Protein AF-A0A953ZHR5-F1 (afdb_monomer)

Sequence (344 aa):
ALAIYDPAEPSADKWKPLGTFFYNGTVSDGGSIYCIAYDPQGNDLYIGGTFGGIRGGDSPFIHYYDFDTESFVPMTPAVGGQKPAIRVIQVDTRTNPSTIWLGGKFHWGGGGDRNGPMISTSTNRWTTGLIKYQAESGWTTFPEKTTEERFKHLQNGPLQRAADFMFFDSVNVHDLLLDGDDIWIVGSFSEGEETGQTLRGIAKWDAKQQMWIDPTGKGGVGREIWDIEKADNGKIYFAGAFGGRNGVDTTFDGFKDGTEAHCAISYDPATNTWAQLGSGLSSHVFPEIRMCVNGNDVYYVGDFHYIGHANFGPKADKSMESWFIARWNETRDFVANPVKAPDT

Solvent-accessible surface area (backbone atoms only — not comparable to full-atom values): 18087 Å² total; per-residue (Å²): 105,47,65,47,76,42,89,79,49,88,61,91,71,23,66,41,62,47,58,93,52,74,49,24,52,46,37,45,93,92,38,47,77,59,29,63,34,72,34,84,86,79,44,28,41,36,39,25,7,47,23,58,14,37,88,96,42,72,10,45,28,30,35,31,37,33,64,88,76,73,39,80,45,63,39,72,49,47,65,36,61,88,81,41,31,32,37,27,50,48,69,39,75,89,43,86,70,50,33,41,34,41,24,8,28,31,43,28,33,46,21,60,61,100,84,56,80,80,53,96,83,51,64,59,38,67,19,55,20,41,38,36,37,27,90,93,74,43,58,45,42,57,40,77,75,70,56,59,82,83,44,73,81,45,92,51,52,80,43,16,51,28,81,78,31,95,54,63,87,40,36,30,24,39,25,60,40,79,58,86,94,40,41,37,42,23,8,35,30,21,45,21,95,84,68,87,57,61,24,14,19,42,34,30,58,36,80,89,78,53,42,77,41,43,79,68,83,32,39,20,35,42,25,32,23,46,28,53,51,72,32,74,82,63,32,37,39,40,22,18,28,15,26,16,30,68,56,96,89,41,57,41,41,18,23,59,71,68,48,80,27,18,28,30,36,37,37,34,74,92,76,72,44,76,43,50,49,76,64,22,39,12,39,45,72,77,28,59,24,39,65,53,68,58,55,61,38,38,36,39,38,39,46,33,46,19,49,23,54,83,30,54,74,99,76,33,59,72,80,37,44,34,76,32,46,49,62,40,33,100,92,38,47,53,86,84,57,53,67,75,73,77,90,126

Mean predicted aligned error: 7.68 Å

Nearest PDB structures (foldseek):
  7qun-assembly1_A  TM=4.641E-01  e=1.786E-02  Sus scrofa domesticus
  6rxu-assembly1_CW  TM=3.890E-01  e=3.762E-02  Thermochaetoides thermophila
  3c5m-assembly2_B  TM=3.176E-01  e=5.759E-02  Vibrio parahaemolyticus RIMD 2210633
  2b5m-assembly1_A  TM=2.068E-01  e=6.660E-01  Homo sapiens
  7nvg-assembly1_W3  TM=2.576E-01  e=5.306E+00  Salmonella enterica subsp. enterica serovar Typhimurium

Secondary structure (DSSP, 8-state):
--EEE-TT--SS--EEESSSSTTTT---TT--EEEEEEETTTTEEEEEES--EETTEE-TTEEEEETTTTEEEE-TT-EESSS-EEEEEEEETTSSSPEEEEEEE-SEES---TTS---TT---EE-SSEEEEETTTEEEESSS---HHHHSS-TT-SEE--TTSS-TTS-EEEEEEEETTEEEEEEEEEE-TTS-S--EEEEEEETTTTEEE-SSSS--BSS-EEEEEE-TTS-EEEEESTT-BSSSS-B--SBTTS---BSEEEEETTTTEEEE-TT-EEE-BS--EEEEEETTEEEEEESEEEESTT--GGGS-GGGB-TTEEEEBTTB-TTTS--PPP--

Structure (mmCIF, N/CA/C/O backbone):
data_AF-A0A953ZHR5-F1
#
_entry.id   AF-A0A953ZHR5-F1
#
loop_
_atom_site.group_PDB
_atom_site.id
_atom_site.type_symbol
_atom_site.label_atom_id
_atom_site.label_alt_id
_atom_site.label_comp_id
_atom_site.label_asym_id
_atom_site.label_entity_id
_atom_site.label_seq_id
_atom_site.pdbx_PDB_ins_code
_atom_site.Cartn_x
_atom_site.Cartn_y
_atom_site.Cartn_z
_atom_site.occupancy
_atom_site.B_iso_or_equiv
_atom_site.auth_seq_id
_atom_site.auth_comp_id
_atom_site.auth_asym_id
_atom_site.auth_atom_id
_atom_site.pdbx_PDB_model_num
ATOM 1 N N . ALA A 1 1 ? 20.463 -2.662 -1.636 1.00 78.81 1 ALA A N 1
ATOM 2 C CA . ALA A 1 1 ? 21.098 -3.921 -2.065 1.00 78.81 1 ALA A CA 1
ATOM 3 C C . ALA A 1 1 ? 20.137 -5.075 -1.845 1.00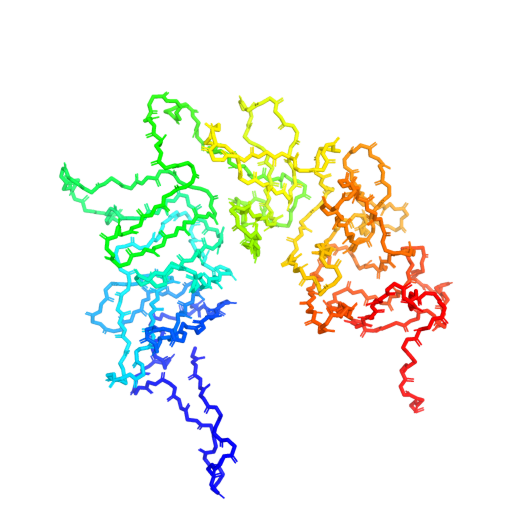 78.81 1 ALA A C 1
ATOM 5 O O . ALA A 1 1 ? 19.474 -5.100 -0.814 1.00 78.81 1 ALA A O 1
ATOM 6 N N . LEU A 1 2 ? 20.067 -5.995 -2.806 1.00 87.12 2 LEU A N 1
ATOM 7 C CA . LEU A 1 2 ? 19.258 -7.211 -2.736 1.00 87.12 2 LEU A CA 1
ATOM 8 C C . LEU A 1 2 ? 20.152 -8.448 -2.725 1.00 87.12 2 LEU A C 1
ATOM 10 O O . LEU A 1 2 ? 21.267 -8.433 -3.257 1.00 87.12 2 LEU A O 1
ATOM 14 N N . ALA A 1 3 ? 19.650 -9.510 -2.112 1.00 88.81 3 ALA A N 1
ATOM 15 C CA . ALA A 1 3 ? 20.245 -10.833 -2.138 1.00 88.81 3 ALA A CA 1
ATOM 16 C C . ALA A 1 3 ? 19.128 -11.878 -2.157 1.00 88.81 3 ALA A C 1
ATOM 18 O O . ALA A 1 3 ? 18.055 -11.653 -1.597 1.00 88.81 3 ALA A O 1
ATOM 19 N N . ILE A 1 4 ? 19.399 -13.012 -2.791 1.00 89.69 4 ILE A N 1
ATOM 20 C CA . ILE A 1 4 ? 18.521 -14.177 -2.827 1.00 89.69 4 ILE A CA 1
ATOM 21 C C . ILE A 1 4 ? 19.085 -15.223 -1.875 1.00 89.69 4 ILE A C 1
ATOM 23 O O . ILE A 1 4 ? 20.290 -15.480 -1.873 1.00 89.69 4 ILE A O 1
ATOM 27 N N . TYR A 1 5 ? 18.204 -15.814 -1.073 1.00 92.19 5 TYR A N 1
ATOM 28 C CA . TYR A 1 5 ? 18.513 -16.985 -0.267 1.00 92.19 5 TYR A CA 1
ATOM 29 C C . TYR A 1 5 ? 18.089 -18.249 -1.012 1.00 92.19 5 TYR A C 1
ATOM 31 O O . TYR A 1 5 ? 16.900 -18.453 -1.254 1.00 92.19 5 TYR A O 1
ATOM 39 N N . ASP A 1 6 ? 19.051 -19.102 -1.345 1.00 92.25 6 ASP A N 1
ATOM 40 C CA . ASP A 1 6 ? 18.813 -20.426 -1.907 1.00 92.25 6 ASP A CA 1
ATOM 41 C C . ASP A 1 6 ? 18.885 -21.481 -0.784 1.00 92.25 6 ASP A C 1
ATOM 43 O O . ASP A 1 6 ? 19.974 -21.801 -0.296 1.00 92.25 6 ASP A O 1
ATOM 47 N N . PRO A 1 7 ? 17.747 -22.044 -0.331 1.00 94.19 7 PRO A N 1
ATOM 48 C CA . PRO A 1 7 ? 17.755 -23.067 0.710 1.00 94.19 7 PRO A CA 1
ATOM 49 C C . PRO A 1 7 ? 18.427 -24.373 0.263 1.00 94.19 7 PRO A C 1
ATOM 51 O O . PRO A 1 7 ? 18.894 -25.117 1.135 1.00 94.19 7 PRO A O 1
ATOM 54 N N . ALA A 1 8 ? 18.467 -24.643 -1.048 1.00 95.00 8 ALA A N 1
ATOM 55 C CA . ALA A 1 8 ? 19.018 -25.856 -1.642 1.00 95.00 8 ALA A CA 1
ATOM 56 C C . ALA A 1 8 ? 20.538 -25.790 -1.848 1.00 95.00 8 ALA A C 1
ATOM 58 O O . ALA A 1 8 ? 21.165 -26.838 -2.000 1.00 95.00 8 ALA A O 1
ATOM 59 N N . GLU A 1 9 ? 21.137 -24.596 -1.799 1.00 94.94 9 GLU A N 1
ATOM 60 C CA . GLU A 1 9 ? 22.588 -24.411 -1.807 1.00 94.94 9 GLU A CA 1
ATOM 61 C C . GLU A 1 9 ? 23.218 -25.178 -0.621 1.00 94.94 9 GLU A C 1
ATOM 63 O O . GLU A 1 9 ? 22.924 -24.873 0.544 1.00 94.94 9 GLU A O 1
ATOM 68 N N . PRO A 1 10 ? 24.047 -26.211 -0.878 1.00 93.06 10 PRO A N 1
ATOM 69 C CA . PRO A 1 10 ? 24.564 -27.087 0.174 1.00 93.06 10 PRO A CA 1
ATOM 70 C C . PRO A 1 10 ? 25.689 -26.448 0.996 1.00 93.06 10 PRO A C 1
ATOM 72 O O . PRO A 1 10 ? 26.032 -26.963 2.063 1.00 93.06 10 PRO A O 1
ATOM 75 N N . SER A 1 11 ? 26.289 -25.364 0.502 1.00 94.38 11 SER A N 1
ATOM 76 C CA . SER A 1 11 ? 27.368 -24.651 1.182 1.00 94.38 11 SER A CA 1
ATOM 77 C C . SER A 1 11 ? 26.851 -23.576 2.151 1.00 94.38 11 SER A C 1
ATOM 79 O O . SER A 1 11 ? 25.650 -23.410 2.376 1.00 94.38 11 SER A O 1
ATOM 81 N N . ALA A 1 12 ? 27.783 -22.837 2.758 1.00 90.56 12 ALA A N 1
ATOM 82 C CA . ALA A 1 12 ? 27.461 -21.653 3.551 1.00 90.56 12 ALA A CA 1
ATOM 83 C C . ALA A 1 12 ? 27.012 -20.458 2.680 1.00 90.56 12 ALA A C 1
ATOM 85 O O . ALA A 1 12 ? 26.428 -19.514 3.212 1.00 90.56 12 ALA A O 1
ATOM 86 N N . ASP A 1 13 ? 27.213 -20.516 1.357 1.00 91.12 13 ASP A N 1
ATOM 87 C CA . ASP A 1 13 ? 26.960 -19.421 0.409 1.00 91.12 13 ASP A CA 1
ATOM 88 C C . ASP A 1 13 ? 25.495 -19.367 -0.054 1.00 91.12 13 ASP A C 1
ATOM 90 O O . ASP A 1 13 ? 25.182 -19.081 -1.211 1.00 91.12 13 ASP A O 1
ATOM 94 N N . LYS A 1 14 ? 24.566 -19.636 0.873 1.00 93.88 14 LYS A N 1
ATOM 95 C CA . LYS A 1 14 ? 23.122 -19.638 0.596 1.00 93.88 14 LYS A CA 1
ATOM 96 C C . LYS A 1 14 ? 22.593 -18.268 0.193 1.00 93.88 14 LYS A C 1
ATOM 98 O O . LYS A 1 14 ? 21.581 -18.189 -0.489 1.00 93.88 14 LYS A O 1
ATOM 103 N N . TRP A 1 15 ? 23.256 -17.198 0.622 1.00 92.81 15 TRP A N 1
ATOM 104 C CA . TRP A 1 15 ? 22.926 -15.832 0.233 1.00 92.81 15 TRP A CA 1
ATOM 105 C C . TRP A 1 15 ? 23.774 -15.406 -0.958 1.00 92.81 15 TRP A C 1
ATOM 107 O O . TRP A 1 15 ? 24.991 -15.269 -0.841 1.00 92.81 15 TRP A O 1
ATOM 117 N N . LYS A 1 16 ? 23.123 -15.141 -2.088 1.00 88.62 16 LYS A N 1
ATOM 118 C CA . LYS A 1 16 ? 23.767 -14.670 -3.317 1.00 88.62 16 LYS A CA 1
ATOM 119 C C . LYS A 1 16 ? 23.299 -13.245 -3.616 1.00 88.62 16 LYS A C 1
ATOM 121 O O . LYS A 1 16 ? 22.095 -12.993 -3.569 1.00 88.62 16 LYS A O 1
ATOM 126 N N . PRO A 1 17 ? 24.203 -12.284 -3.879 1.00 88.00 17 PRO A N 1
ATOM 127 C CA . PRO A 1 17 ? 23.790 -10.938 -4.253 1.00 88.00 17 PRO A CA 1
ATOM 128 C C . PRO A 1 17 ? 23.005 -10.981 -5.565 1.00 88.00 17 PRO A C 1
ATOM 130 O O . PRO A 1 17 ? 23.380 -11.694 -6.495 1.00 88.00 17 PRO A O 1
ATOM 133 N N . LEU A 1 18 ? 21.933 -10.196 -5.649 1.00 86.12 18 LEU A N 1
ATOM 134 C CA . LEU A 1 18 ? 21.200 -10.024 -6.898 1.00 86.12 18 LEU A CA 1
ATOM 135 C C . LEU A 1 18 ? 21.898 -8.918 -7.699 1.00 86.12 18 LEU A C 1
ATOM 137 O O . LEU A 1 18 ? 21.649 -7.734 -7.483 1.00 86.12 18 LEU A O 1
ATOM 141 N N . GLY A 1 19 ? 22.874 -9.302 -8.526 1.00 78.19 19 GLY A N 1
ATOM 142 C CA . GLY A 1 19 ? 23.722 -8.394 -9.307 1.00 78.19 19 GLY A CA 1
ATOM 143 C C . GLY A 1 19 ? 25.213 -8.458 -8.972 1.00 78.19 19 GLY A C 1
ATOM 144 O O . GLY A 1 19 ? 25.628 -8.953 -7.928 1.00 78.19 19 GLY A O 1
ATOM 145 N N . THR A 1 20 ? 26.034 -7.920 -9.876 1.00 71.56 20 THR A N 1
ATOM 146 C CA . THR A 1 20 ? 27.507 -8.047 -9.841 1.00 71.56 20 THR A CA 1
ATOM 147 C C . THR A 1 20 ? 28.250 -6.722 -9.637 1.00 71.56 20 THR A C 1
ATOM 149 O O . THR A 1 20 ? 29.480 -6.684 -9.666 1.00 71.56 20 THR A O 1
ATOM 152 N N . PHE A 1 21 ? 27.533 -5.615 -9.434 1.00 74.06 21 PHE A N 1
ATOM 153 C CA . PHE A 1 21 ? 28.100 -4.269 -9.292 1.00 74.06 21 PHE A CA 1
ATOM 154 C C . PHE A 1 21 ? 27.688 -3.594 -7.975 1.00 74.06 21 PHE A C 1
ATOM 156 O O . PHE A 1 21 ? 26.894 -4.139 -7.209 1.00 74.06 21 PHE A O 1
ATOM 163 N N . PHE A 1 22 ? 28.258 -2.409 -7.702 1.00 70.62 22 PHE A N 1
ATOM 164 C CA . PHE A 1 22 ? 28.048 -1.650 -6.462 1.00 70.62 22 PHE A CA 1
ATOM 165 C C . PHE A 1 22 ? 26.575 -1.612 -6.039 1.00 70.62 22 PHE A C 1
ATOM 167 O O . PHE A 1 22 ? 25.694 -1.329 -6.852 1.00 70.62 22 PHE A O 1
ATOM 174 N N . TYR A 1 23 ? 26.345 -1.886 -4.751 1.00 73.56 23 TYR A N 1
ATOM 175 C CA . TYR A 1 23 ? 25.030 -1.892 -4.105 1.00 73.56 23 TYR A CA 1
ATOM 176 C C . TYR A 1 23 ? 24.016 -2.907 -4.674 1.00 73.56 23 TYR A C 1
ATOM 178 O O . TYR A 1 23 ? 22.822 -2.768 -4.403 1.00 73.56 23 TYR A O 1
ATOM 186 N N . ASN A 1 24 ? 24.476 -3.948 -5.386 1.00 75.94 24 ASN A N 1
ATOM 187 C CA . ASN A 1 24 ? 23.668 -5.050 -5.933 1.00 75.94 24 ASN A CA 1
ATOM 188 C C . ASN A 1 24 ? 22.483 -4.537 -6.765 1.00 75.94 24 ASN A C 1
ATOM 190 O O . ASN A 1 24 ? 21.328 -4.737 -6.393 1.00 75.94 24 ASN A O 1
ATOM 194 N N . GLY A 1 25 ? 22.768 -3.780 -7.826 1.00 69.69 25 GLY A N 1
ATOM 195 C CA . GLY A 1 25 ? 21.727 -3.248 -8.711 1.00 69.69 25 GLY A CA 1
ATOM 196 C C . GLY A 1 25 ? 21.366 -1.790 -8.474 1.00 69.69 25 GLY A C 1
ATOM 197 O O . GLY A 1 25 ? 21.174 -1.052 -9.432 1.00 69.69 25 GLY A O 1
ATOM 198 N N . THR A 1 26 ? 21.336 -1.331 -7.220 1.00 73.81 26 THR A N 1
ATOM 199 C CA . THR A 1 26 ? 20.770 -0.017 -6.870 1.00 73.81 26 THR A CA 1
ATOM 200 C C . THR A 1 26 ? 21.844 1.064 -6.715 1.00 73.81 26 THR A C 1
ATOM 202 O O . THR A 1 26 ? 22.465 1.191 -5.664 1.00 73.81 26 THR A O 1
ATOM 205 N N . VAL A 1 27 ? 22.067 1.884 -7.738 1.00 68.31 27 VAL A N 1
ATOM 206 C CA . VAL A 1 27 ? 23.066 2.962 -7.756 1.00 68.31 27 VAL A CA 1
ATOM 207 C C . VAL A 1 27 ? 22.536 4.216 -7.054 1.00 68.31 27 VAL A C 1
ATOM 209 O O . VAL A 1 27 ? 21.779 4.986 -7.637 1.00 68.31 27 VAL A O 1
ATOM 212 N N . SER A 1 28 ? 22.951 4.441 -5.803 1.00 69.88 28 SER A N 1
ATOM 213 C CA . SER A 1 28 ? 23.115 5.777 -5.190 1.00 69.88 28 SER A CA 1
ATOM 214 C C . SER A 1 28 ? 23.518 5.670 -3.718 1.00 69.88 28 SER A C 1
ATOM 216 O O . SER A 1 28 ? 22.884 4.925 -2.967 1.00 69.88 28 SER A O 1
ATOM 218 N N . ASP A 1 29 ? 24.460 6.504 -3.280 1.00 65.88 29 ASP A N 1
ATOM 219 C CA . ASP A 1 29 ? 24.746 6.708 -1.857 1.00 65.88 29 ASP A CA 1
ATOM 220 C C . ASP A 1 29 ? 23.516 7.312 -1.155 1.00 65.88 29 ASP A C 1
ATOM 222 O O . ASP A 1 29 ? 22.994 8.348 -1.568 1.00 65.88 29 ASP A O 1
ATOM 226 N N . GLY A 1 30 ? 23.031 6.654 -0.099 1.00 74.81 30 GLY A N 1
ATOM 227 C CA . GLY A 1 30 ? 21.887 7.121 0.699 1.00 74.81 30 GLY A CA 1
ATOM 228 C C . GLY A 1 30 ? 20.499 6.757 0.155 1.00 74.81 30 GLY A C 1
ATOM 229 O O . GLY A 1 30 ? 19.499 7.084 0.793 1.00 74.81 30 GLY A O 1
ATOM 230 N N . GLY A 1 31 ? 20.415 6.059 -0.983 1.00 85.12 31 GLY A N 1
ATOM 231 C CA . GLY A 1 31 ? 19.160 5.485 -1.478 1.00 85.12 31 GLY A CA 1
ATOM 232 C C . GLY A 1 31 ? 18.756 4.231 -0.699 1.00 85.12 31 GLY A C 1
ATOM 233 O O . GLY A 1 31 ? 19.605 3.446 -0.284 1.00 85.12 31 GLY A O 1
ATOM 234 N N . SER A 1 32 ? 17.455 4.024 -0.505 1.00 90.19 32 SER A N 1
ATOM 235 C CA . SER A 1 32 ? 16.891 2.830 0.139 1.00 90.19 32 SER A CA 1
ATOM 236 C C . SER A 1 32 ? 15.929 2.118 -0.803 1.00 90.19 32 SER A C 1
ATOM 238 O O . SER A 1 32 ? 15.264 2.763 -1.612 1.00 90.19 32 SER A O 1
ATOM 240 N N . ILE A 1 33 ? 15.851 0.795 -0.680 1.00 92.44 33 ILE A N 1
ATOM 241 C CA . ILE A 1 33 ? 14.769 -0.009 -1.257 1.00 92.44 33 ILE A CA 1
ATOM 242 C C . ILE A 1 33 ? 13.650 -0.023 -0.221 1.00 92.44 33 ILE A C 1
ATOM 244 O O . ILE A 1 33 ? 13.914 -0.294 0.949 1.00 92.44 33 ILE A O 1
ATOM 248 N N . TYR A 1 34 ? 12.430 0.299 -0.637 1.00 94.00 34 TYR A N 1
ATOM 249 C CA . TYR A 1 34 ? 11.260 0.283 0.242 1.00 94.00 34 TYR A CA 1
ATOM 250 C C . TYR A 1 34 ? 10.288 -0.836 -0.096 1.00 94.00 34 TYR A C 1
ATOM 252 O O . TYR A 1 34 ? 9.584 -1.297 0.791 1.00 94.00 34 TYR A O 1
ATOM 260 N N . CYS A 1 35 ? 10.263 -1.282 -1.349 1.00 95.50 35 CYS A N 1
ATOM 261 C CA . CYS A 1 35 ? 9.361 -2.329 -1.797 1.00 95.50 35 CYS A CA 1
ATOM 262 C C . CYS A 1 35 ? 9.976 -3.134 -2.936 1.00 95.50 35 CYS A C 1
ATOM 264 O O . CYS A 1 35 ? 10.834 -2.652 -3.683 1.00 95.50 35 CYS A O 1
ATOM 266 N N . ILE A 1 36 ? 9.506 -4.369 -3.052 1.00 96.69 36 ILE A N 1
ATOM 267 C CA . ILE A 1 36 ? 9.779 -5.271 -4.162 1.00 96.69 36 ILE A CA 1
ATOM 268 C C . ILE A 1 36 ? 8.491 -6.020 -4.500 1.00 96.69 36 ILE A C 1
ATOM 270 O O . ILE A 1 36 ? 7.673 -6.244 -3.610 1.00 96.69 36 ILE A O 1
ATOM 274 N N . ALA A 1 37 ? 8.321 -6.426 -5.754 1.00 97.50 37 ALA A N 1
ATOM 275 C CA . ALA A 1 37 ? 7.231 -7.306 -6.157 1.00 97.50 37 ALA A CA 1
ATOM 276 C C . ALA A 1 37 ? 7.677 -8.212 -7.304 1.00 97.50 37 ALA A C 1
ATOM 278 O O . ALA A 1 37 ? 8.305 -7.750 -8.254 1.00 97.50 37 ALA A O 1
ATOM 279 N N . TYR A 1 38 ? 7.365 -9.501 -7.201 1.00 97.81 38 TYR A N 1
ATOM 280 C CA . TYR A 1 38 ? 7.672 -10.477 -8.242 1.00 97.81 38 TYR A CA 1
ATOM 281 C C . TYR A 1 38 ? 6.492 -10.605 -9.204 1.00 97.81 38 TYR A C 1
ATOM 283 O O . TYR A 1 38 ? 5.362 -10.831 -8.768 1.00 97.81 38 TYR A O 1
ATOM 291 N N . ASP A 1 39 ? 6.761 -10.472 -10.498 1.00 98.12 39 ASP A N 1
ATOM 292 C CA . ASP A 1 39 ? 5.818 -10.757 -11.568 1.00 98.12 39 ASP A CA 1
ATOM 293 C C . ASP A 1 39 ? 6.073 -12.157 -12.140 1.00 98.12 39 ASP A C 1
ATOM 295 O O . ASP A 1 39 ? 7.044 -12.359 -12.873 1.00 98.12 39 ASP A O 1
ATOM 299 N N . PRO A 1 40 ? 5.199 -13.135 -11.851 1.00 97.38 40 PRO A N 1
ATOM 300 C CA . PRO A 1 40 ? 5.373 -14.494 -12.341 1.00 97.38 40 PRO A CA 1
ATOM 301 C C . PRO A 1 40 ? 5.097 -14.645 -13.844 1.00 97.38 40 PRO A C 1
ATOM 303 O O . PRO A 1 40 ? 5.447 -15.684 -14.396 1.00 97.38 40 PRO A O 1
ATOM 306 N N . GLN A 1 41 ? 4.450 -13.677 -14.510 1.00 96.81 41 GLN A N 1
ATOM 307 C CA . GLN A 1 41 ? 4.232 -13.757 -15.961 1.00 96.81 41 GLN A CA 1
ATOM 308 C C . GLN A 1 41 ? 5.467 -13.328 -16.752 1.00 96.81 41 GLN A C 1
ATOM 310 O O . GLN A 1 41 ? 5.811 -13.984 -17.732 1.00 96.81 41 GLN A O 1
ATOM 315 N N . GLY A 1 42 ? 6.102 -12.228 -16.334 1.00 95.88 42 GLY A N 1
ATOM 316 C CA . GLY A 1 42 ? 7.342 -11.723 -16.930 1.00 95.88 42 GLY A CA 1
ATOM 317 C C . GLY A 1 42 ? 8.605 -12.411 -16.413 1.00 95.88 42 GLY A C 1
ATOM 318 O O . GLY A 1 42 ? 9.641 -12.311 -17.050 1.00 95.88 42 GLY A O 1
ATOM 319 N N . ASN A 1 43 ? 8.513 -13.135 -15.289 1.00 96.75 43 ASN A N 1
ATOM 320 C CA . ASN A 1 43 ? 9.668 -13.632 -14.539 1.00 96.75 43 ASN A CA 1
ATOM 321 C C . ASN A 1 43 ? 10.601 -12.484 -14.102 1.00 96.75 43 ASN A C 1
ATOM 323 O O . ASN A 1 43 ? 11.824 -12.573 -14.189 1.00 96.75 43 ASN A O 1
ATOM 327 N N . ASP A 1 44 ? 9.997 -11.409 -13.588 1.00 96.75 44 ASP A N 1
ATOM 328 C CA . ASP A 1 44 ? 10.677 -10.160 -13.240 1.00 96.75 44 ASP A CA 1
ATOM 329 C C . ASP A 1 44 ? 10.509 -9.822 -11.751 1.00 96.75 44 ASP A C 1
ATOM 331 O O . ASP A 1 44 ? 9.414 -9.921 -11.194 1.00 96.75 44 ASP A O 1
ATOM 335 N N . LEU A 1 45 ? 11.569 -9.353 -11.087 1.00 96.75 45 LEU A N 1
ATOM 336 C CA . LEU A 1 45 ? 11.489 -8.745 -9.753 1.00 96.75 45 LEU A CA 1
ATOM 337 C C . LEU A 1 45 ? 11.539 -7.221 -9.859 1.00 96.75 45 LEU A C 1
ATOM 339 O O . LEU A 1 45 ? 12.614 -6.645 -10.019 1.00 96.75 45 LEU A O 1
ATOM 343 N N . TYR A 1 46 ? 10.398 -6.559 -9.701 1.00 96.50 46 TYR A N 1
ATOM 344 C CA . TYR A 1 46 ? 10.298 -5.103 -9.629 1.00 96.50 46 TYR A CA 1
ATOM 345 C C . TYR A 1 46 ? 10.785 -4.589 -8.279 1.00 96.50 46 TYR A C 1
ATOM 347 O O . TYR A 1 46 ? 10.505 -5.177 -7.235 1.00 96.50 46 TYR A O 1
ATOM 355 N N . ILE A 1 47 ? 11.523 -3.480 -8.295 1.00 95.25 47 ILE A N 1
ATOM 356 C CA . ILE A 1 47 ? 12.238 -2.945 -7.136 1.00 95.25 47 ILE A CA 1
ATOM 357 C C . ILE A 1 47 ? 11.995 -1.444 -7.068 1.00 95.25 47 ILE A C 1
ATOM 359 O O . ILE A 1 47 ? 12.312 -0.726 -8.013 1.00 95.25 47 ILE A O 1
ATOM 363 N N . GLY A 1 48 ? 11.461 -0.966 -5.944 1.00 94.69 48 GLY A N 1
ATOM 364 C CA . GLY A 1 48 ? 11.066 0.426 -5.741 1.00 94.69 48 GLY A CA 1
ATOM 365 C C . GLY A 1 48 ? 11.695 1.053 -4.498 1.00 94.69 48 GLY A C 1
ATOM 366 O O . GLY A 1 48 ? 11.929 0.389 -3.483 1.00 94.69 48 GLY A O 1
ATOM 367 N N . GLY A 1 49 ? 11.985 2.354 -4.551 1.00 94.12 49 GLY A N 1
ATOM 368 C CA . GLY A 1 49 ? 12.544 3.065 -3.402 1.00 94.12 49 GLY A CA 1
ATOM 369 C C . GLY A 1 49 ? 12.934 4.517 -3.667 1.00 94.12 49 GLY A C 1
ATOM 370 O O . GLY A 1 49 ? 12.251 5.233 -4.396 1.00 94.12 49 GLY A O 1
ATOM 371 N N . THR A 1 50 ? 14.030 4.962 -3.043 1.00 92.00 50 THR A N 1
ATOM 372 C CA . THR A 1 50 ? 14.598 6.328 -3.146 1.00 92.00 50 THR A CA 1
ATOM 373 C C . THR A 1 50 ? 15.933 6.383 -3.888 1.00 92.00 50 THR A C 1
ATOM 375 O O . THR A 1 50 ? 16.586 7.426 -3.914 1.00 92.00 50 THR A O 1
ATOM 378 N N . PHE A 1 51 ? 16.372 5.264 -4.462 1.00 89.19 51 PHE A N 1
ATOM 379 C CA . PHE A 1 51 ? 17.664 5.162 -5.132 1.00 89.19 51 PHE A CA 1
ATOM 380 C C . PHE A 1 51 ? 17.709 5.914 -6.473 1.00 89.19 51 PHE A C 1
ATOM 382 O O . PHE A 1 51 ? 16.686 6.158 -7.115 1.00 89.19 51 PHE A O 1
ATOM 389 N N . GLY A 1 52 ? 18.923 6.265 -6.902 1.00 83.62 52 GLY A N 1
ATOM 390 C CA . GLY A 1 52 ? 19.180 7.072 -8.098 1.00 83.62 52 GLY A CA 1
ATOM 391 C C . GLY A 1 52 ? 19.032 6.337 -9.432 1.00 83.62 52 GLY A C 1
ATOM 392 O O . GLY A 1 52 ? 18.782 6.989 -10.438 1.00 83.62 52 GLY A O 1
ATOM 393 N N . GLY A 1 53 ? 19.145 5.008 -9.455 1.00 83.75 53 GLY A N 1
ATOM 394 C CA . GLY A 1 53 ? 18.917 4.187 -10.649 1.00 83.75 53 GLY A CA 1
ATOM 395 C C . GLY A 1 53 ? 19.836 2.977 -10.708 1.00 83.75 53 GLY A C 1
ATOM 396 O O . GLY A 1 53 ? 20.277 2.500 -9.666 1.00 83.75 53 GLY A O 1
ATOM 397 N N . ILE A 1 54 ? 20.126 2.485 -11.909 1.00 84.56 54 ILE A N 1
ATOM 398 C CA . ILE A 1 54 ? 21.096 1.408 -12.155 1.00 84.56 54 ILE A CA 1
ATOM 399 C C . ILE A 1 54 ? 22.301 1.942 -12.942 1.00 84.56 54 ILE A C 1
ATOM 401 O O . ILE A 1 54 ? 22.277 3.039 -13.499 1.00 84.56 54 ILE A O 1
ATOM 405 N N . ARG A 1 55 ? 23.408 1.195 -13.001 1.00 78.44 55 ARG A N 1
ATOM 406 C CA . ARG A 1 55 ? 24.593 1.656 -13.741 1.00 78.44 55 ARG A CA 1
ATOM 407 C C . ARG A 1 55 ? 24.323 1.586 -15.245 1.00 78.44 55 ARG A C 1
ATOM 409 O O . ARG A 1 55 ? 24.024 0.517 -15.757 1.00 78.44 55 ARG A O 1
ATOM 416 N N . GLY A 1 56 ? 24.524 2.694 -15.958 1.00 75.50 56 GLY A N 1
ATOM 417 C CA . GLY A 1 56 ? 24.377 2.733 -17.419 1.00 75.50 56 GLY A CA 1
ATOM 418 C C . GLY A 1 56 ? 22.939 2.912 -17.915 1.00 75.50 56 GLY A C 1
ATOM 419 O O . GLY A 1 56 ? 22.735 2.936 -19.124 1.00 75.50 56 GLY A O 1
ATOM 420 N N . GLY A 1 57 ? 21.975 3.093 -17.009 1.00 74.44 57 GLY A N 1
ATOM 421 C CA . GLY A 1 57 ? 20.600 3.462 -17.331 1.00 74.44 57 GLY A CA 1
ATOM 422 C C . GLY A 1 57 ? 20.100 4.544 -16.381 1.00 74.44 57 GLY A C 1
ATOM 423 O O . GLY A 1 57 ? 20.411 4.525 -15.193 1.00 74.44 57 GLY A O 1
ATOM 424 N N . ASP A 1 58 ? 19.328 5.494 -16.900 1.00 76.25 58 ASP A N 1
ATOM 425 C CA . ASP A 1 58 ? 18.458 6.300 -16.046 1.00 76.25 58 ASP A CA 1
ATOM 426 C C . ASP A 1 58 ? 17.301 5.378 -15.623 1.00 76.25 58 ASP A C 1
ATOM 428 O O . ASP A 1 58 ? 16.785 4.645 -16.465 1.00 76.25 58 ASP A O 1
ATOM 432 N N . SER A 1 59 ? 16.972 5.305 -14.332 1.00 80.06 59 SER A N 1
ATOM 433 C CA . SER A 1 59 ? 15.852 4.512 -13.778 1.00 80.06 59 SER A CA 1
ATOM 434 C C . SER A 1 59 ? 15.596 4.902 -12.316 1.00 80.06 59 SER A C 1
ATOM 436 O O . SER A 1 59 ? 15.680 4.067 -11.404 1.00 80.06 59 SER A O 1
ATOM 438 N N . PRO A 1 60 ? 15.405 6.201 -12.039 1.00 83.88 60 PRO A N 1
ATOM 439 C CA . PRO A 1 60 ? 15.362 6.669 -10.672 1.00 83.88 60 PRO A CA 1
ATOM 440 C C . PRO A 1 60 ? 14.125 6.079 -9.997 1.00 83.88 60 PRO A C 1
ATOM 442 O O . PRO A 1 60 ? 13.038 6.049 -10.577 1.00 83.88 60 PRO A O 1
ATOM 445 N N . PHE A 1 61 ? 14.298 5.623 -8.758 1.00 89.88 61 PHE A N 1
ATOM 446 C CA . PHE A 1 61 ? 13.241 5.103 -7.884 1.00 89.88 61 PHE A CA 1
ATOM 447 C C . PHE A 1 61 ? 12.631 3.749 -8.265 1.00 89.88 61 PHE A C 1
ATOM 449 O O . PHE A 1 61 ? 12.041 3.131 -7.380 1.00 89.88 61 PHE A O 1
ATOM 456 N N . ILE A 1 62 ? 12.773 3.276 -9.511 1.00 92.62 62 ILE A N 1
ATOM 457 C CA . ILE A 1 62 ? 12.288 1.956 -9.936 1.00 92.62 62 ILE A CA 1
ATOM 458 C C . ILE A 1 62 ? 13.085 1.339 -11.094 1.00 92.62 62 ILE A C 1
ATOM 460 O O . ILE A 1 62 ? 13.493 2.019 -12.033 1.00 92.62 62 ILE A O 1
ATOM 464 N N . HIS A 1 63 ? 13.272 0.027 -11.021 1.00 92.94 63 HIS A N 1
ATOM 465 C CA . HIS A 1 63 ? 13.725 -0.864 -12.092 1.00 92.94 63 HIS A CA 1
ATOM 466 C C . HIS A 1 63 ? 13.215 -2.278 -11.790 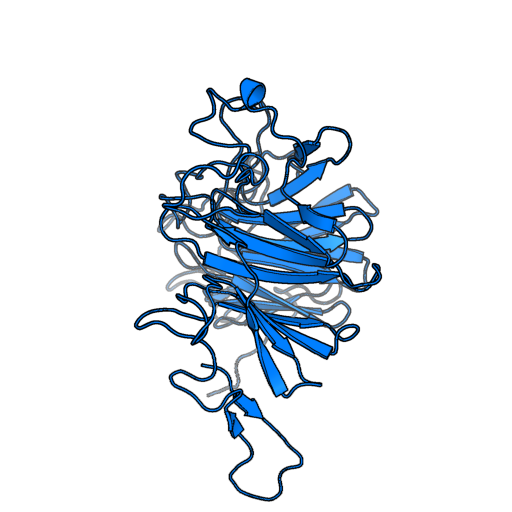1.00 92.94 63 HIS A C 1
ATOM 468 O O . HIS A 1 63 ? 12.609 -2.500 -10.738 1.00 92.94 63 HIS A O 1
ATOM 474 N N . TYR A 1 64 ? 13.486 -3.237 -12.669 1.00 94.12 64 TYR A N 1
ATOM 475 C CA . TYR A 1 64 ? 13.286 -4.650 -12.359 1.00 94.12 64 TYR A CA 1
ATOM 476 C C . TYR A 1 64 ? 14.540 -5.471 -12.648 1.00 94.12 64 TYR A C 1
ATOM 478 O O . TYR A 1 64 ? 15.442 -5.026 -13.360 1.00 94.12 64 TYR A O 1
ATOM 486 N N . TYR A 1 65 ? 14.621 -6.638 -12.021 1.00 94.12 65 TYR A N 1
ATOM 487 C CA . TYR A 1 65 ? 15.587 -7.677 -12.339 1.00 94.12 65 TYR A CA 1
ATOM 488 C C . TYR A 1 65 ? 14.879 -8.764 -13.141 1.00 94.12 65 TYR A C 1
ATOM 490 O O . TYR A 1 65 ? 13.957 -9.391 -12.624 1.00 94.12 65 TYR A O 1
ATOM 498 N N . ASP A 1 66 ? 15.315 -8.953 -1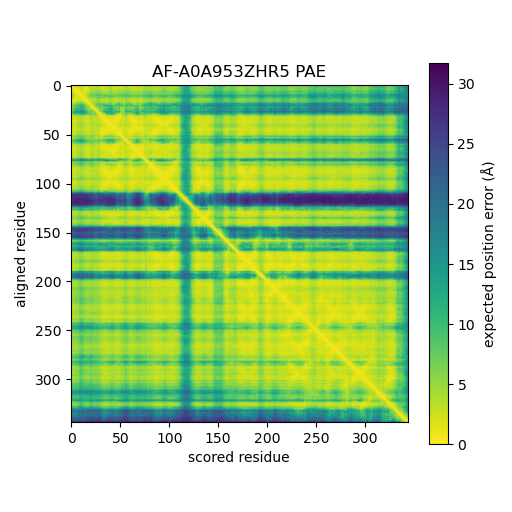4.376 1.00 94.25 66 ASP A N 1
ATOM 499 C CA . ASP A 1 66 ? 14.838 -9.990 -15.283 1.00 94.25 66 ASP A CA 1
ATOM 500 C C . ASP A 1 66 ? 15.611 -11.281 -14.986 1.00 94.25 66 ASP A C 1
ATOM 502 O O . ASP A 1 66 ? 16.844 -11.319 -15.085 1.00 94.25 66 ASP A O 1
ATOM 506 N N . PHE A 1 67 ? 14.894 -12.328 -14.574 1.00 93.25 67 PHE A N 1
ATOM 507 C CA . PHE A 1 67 ? 15.500 -13.615 -14.238 1.00 93.25 67 PHE A CA 1
ATOM 508 C C . PHE A 1 67 ? 15.870 -14.458 -15.464 1.00 93.25 67 PHE A C 1
ATOM 510 O O . PHE A 1 67 ? 16.703 -15.352 -15.330 1.00 93.25 67 PHE A O 1
ATOM 517 N N . ASP A 1 68 ? 15.310 -14.181 -16.641 1.00 94.81 68 ASP A N 1
ATOM 518 C CA . ASP A 1 68 ? 15.654 -14.878 -17.882 1.00 94.81 68 ASP A CA 1
ATOM 519 C C . ASP A 1 68 ? 16.982 -14.362 -18.451 1.00 94.81 68 ASP A C 1
ATOM 521 O O . ASP A 1 68 ? 17.794 -15.136 -18.968 1.00 94.81 68 ASP A O 1
ATOM 525 N N . THR A 1 69 ? 17.226 -13.052 -18.343 1.00 93.19 69 THR A N 1
ATOM 526 C CA . THR A 1 69 ? 18.482 -12.421 -18.788 1.00 93.19 69 THR A CA 1
ATOM 527 C C . THR A 1 69 ? 19.498 -12.201 -17.668 1.00 93.19 69 THR A C 1
ATOM 529 O O . THR A 1 69 ? 20.617 -11.752 -17.934 1.00 93.19 69 THR A O 1
ATOM 532 N N . GLU A 1 70 ? 19.124 -12.517 -16.426 1.00 90.81 70 GLU A N 1
ATOM 533 C CA . GLU A 1 70 ? 19.904 -12.302 -15.203 1.00 90.81 70 GLU A CA 1
ATOM 534 C C . GLU A 1 70 ? 20.405 -10.853 -15.053 1.00 90.81 70 GLU A C 1
ATOM 536 O O . GLU A 1 70 ? 21.509 -10.592 -14.550 1.00 90.81 70 GLU A O 1
ATOM 541 N N . SER A 1 71 ? 19.599 -9.882 -15.492 1.00 90.00 71 SER A N 1
ATOM 542 C CA . SER A 1 71 ? 20.031 -8.494 -15.644 1.00 90.00 71 SER A CA 1
ATOM 543 C C . SER A 1 71 ? 19.047 -7.480 -15.065 1.00 90.00 71 SER A C 1
ATOM 545 O O . SER A 1 71 ? 17.842 -7.697 -14.990 1.00 90.00 71 SER A O 1
ATOM 547 N N . PHE A 1 72 ? 19.580 -6.336 -14.629 1.00 90.75 72 PHE A N 1
ATOM 548 C CA . PHE A 1 72 ? 18.753 -5.201 -14.231 1.00 90.75 72 PHE A CA 1
ATOM 549 C C . PHE A 1 72 ? 18.305 -4.417 -15.458 1.00 90.75 72 PHE A C 1
ATOM 551 O O . PHE A 1 72 ? 19.146 -3.949 -16.231 1.00 90.75 72 PHE A O 1
ATOM 558 N N . VAL A 1 73 ? 16.998 -4.197 -15.576 1.00 90.94 73 VAL A N 1
ATOM 559 C CA . VAL A 1 73 ? 16.389 -3.464 -16.682 1.00 90.94 73 VAL A CA 1
ATOM 560 C C . VAL A 1 73 ? 15.831 -2.125 -16.181 1.00 90.94 73 VAL A C 1
ATOM 562 O O . VAL A 1 73 ? 15.044 -2.091 -15.227 1.00 90.94 73 VAL A O 1
ATOM 565 N N . PRO A 1 74 ? 16.238 -0.990 -16.783 1.00 88.62 74 PRO A N 1
ATOM 566 C CA . PRO A 1 74 ? 15.776 0.323 -16.355 1.00 88.62 74 PRO A CA 1
ATOM 567 C C . PRO A 1 74 ? 14.305 0.547 -16.730 1.00 88.62 74 PRO A C 1
ATOM 569 O O . PRO A 1 74 ? 13.879 0.222 -17.836 1.00 88.62 74 PRO A O 1
ATOM 572 N N . MET A 1 75 ? 13.545 1.190 -15.840 1.00 86.88 75 MET A N 1
ATOM 573 C CA . MET A 1 75 ? 12.184 1.657 -16.119 1.00 86.88 75 MET A CA 1
ATOM 574 C C . MET A 1 75 ? 12.158 3.187 -16.179 1.00 86.88 75 MET A C 1
ATOM 576 O O . MET A 1 75 ? 12.147 3.846 -15.135 1.00 86.88 75 MET A O 1
ATOM 580 N N . THR A 1 76 ? 12.156 3.773 -17.385 1.00 73.56 76 THR A N 1
ATOM 581 C CA . THR A 1 76 ? 12.267 5.234 -17.548 1.00 73.56 76 THR A CA 1
ATOM 582 C C . THR A 1 76 ? 11.209 5.947 -18.372 1.00 73.56 76 THR A C 1
ATOM 584 O O . THR A 1 76 ? 10.760 5.424 -19.389 1.00 73.56 76 THR A O 1
ATOM 587 N N . PRO A 1 77 ? 10.936 7.220 -18.008 1.00 71.75 77 PRO A N 1
ATOM 588 C CA . PRO A 1 77 ? 10.980 7.791 -16.651 1.00 71.75 77 PRO A CA 1
ATOM 589 C C . PRO A 1 77 ? 9.692 7.429 -15.906 1.00 71.75 77 PRO A C 1
ATOM 591 O O . PRO A 1 77 ? 8.598 7.692 -16.399 1.00 71.75 77 PRO A O 1
ATOM 594 N N . ALA A 1 78 ? 9.808 6.845 -14.714 1.00 75.06 78 ALA A N 1
ATOM 595 C CA . ALA A 1 78 ? 8.636 6.405 -13.962 1.00 75.06 78 ALA A CA 1
ATOM 596 C C . ALA A 1 78 ? 7.980 7.533 -13.151 1.00 75.06 78 ALA A C 1
ATOM 598 O O . ALA A 1 78 ? 6.822 7.853 -13.400 1.00 75.06 78 ALA A O 1
ATOM 599 N N . VAL A 1 79 ? 8.703 8.156 -12.205 1.00 84.38 79 VAL A N 1
ATOM 600 C CA . VAL A 1 79 ? 8.152 9.174 -11.283 1.00 84.38 79 VAL A CA 1
ATOM 601 C C . VAL A 1 79 ? 9.075 10.373 -11.055 1.00 84.38 79 VAL A C 1
ATOM 603 O O . VAL A 1 79 ? 10.296 10.288 -11.189 1.00 84.38 79 VAL A O 1
ATOM 606 N N . GLY A 1 80 ? 8.498 11.499 -10.624 1.00 81.06 80 GLY A N 1
ATOM 607 C CA . GLY A 1 80 ? 9.243 12.690 -10.213 1.00 81.06 80 GLY A CA 1
ATOM 608 C C . GLY A 1 80 ? 8.568 13.496 -9.092 1.00 81.06 80 GLY A C 1
ATOM 609 O O . GLY A 1 80 ? 7.477 13.182 -8.634 1.00 81.06 80 GLY A O 1
ATOM 610 N N . GLY A 1 81 ? 9.209 14.585 -8.654 1.00 78.31 81 GLY A N 1
ATOM 611 C CA . GLY A 1 81 ? 8.715 15.446 -7.560 1.00 78.31 81 GLY A CA 1
ATOM 612 C C . GLY A 1 81 ? 9.826 15.941 -6.635 1.00 78.31 81 GLY A C 1
ATOM 613 O O . GLY A 1 81 ? 11.003 15.757 -6.936 1.00 78.31 81 GLY A O 1
ATOM 614 N N . GLN A 1 82 ? 9.493 16.550 -5.499 1.00 77.50 82 GLN A N 1
ATOM 615 C CA . GLN A 1 82 ? 10.485 16.841 -4.462 1.00 77.50 82 GLN A CA 1
ATOM 616 C C . GLN A 1 82 ? 10.733 15.567 -3.638 1.00 77.50 82 GLN A C 1
ATOM 618 O O . GLN A 1 82 ? 9.837 15.094 -2.951 1.00 77.50 82 GLN A O 1
ATOM 623 N N . LYS A 1 83 ? 11.950 15.008 -3.719 1.00 85.19 83 LYS A N 1
ATOM 624 C CA . LYS A 1 83 ? 12.359 13.752 -3.047 1.00 85.19 83 LYS A CA 1
ATOM 625 C C . LYS A 1 83 ? 11.379 12.571 -3.255 1.00 85.19 83 LYS A C 1
ATOM 627 O O . LYS A 1 83 ? 10.752 12.138 -2.286 1.00 85.19 83 LYS A O 1
ATOM 632 N N . PRO A 1 84 ? 11.230 12.053 -4.490 1.00 87.75 84 PRO A N 1
ATOM 633 C CA . PRO A 1 84 ? 10.331 10.940 -4.747 1.00 87.75 84 PRO A CA 1
ATOM 634 C C . PRO A 1 84 ? 10.736 9.666 -4.020 1.00 87.75 84 PRO A C 1
ATOM 636 O O . PRO A 1 84 ? 11.922 9.425 -3.789 1.00 87.75 84 PRO A O 1
ATOM 639 N N . ALA A 1 85 ? 9.739 8.848 -3.715 1.00 91.94 85 ALA A N 1
ATOM 640 C CA . ALA A 1 85 ? 9.912 7.507 -3.188 1.00 91.94 85 ALA A CA 1
ATOM 641 C C . ALA A 1 85 ? 8.790 6.607 -3.704 1.00 91.94 85 ALA A C 1
ATOM 643 O O . ALA A 1 85 ? 7.623 6.979 -3.588 1.00 91.94 85 ALA A O 1
ATOM 644 N N . ILE A 1 86 ? 9.130 5.420 -4.203 1.00 95.06 86 ILE A N 1
ATOM 645 C CA . ILE A 1 86 ? 8.156 4.334 -4.379 1.00 95.06 86 ILE A CA 1
ATOM 646 C C . ILE A 1 86 ? 8.105 3.545 -3.071 1.00 95.06 86 ILE A C 1
ATOM 648 O O . ILE A 1 86 ? 9.147 3.137 -2.560 1.00 95.06 86 ILE A O 1
ATOM 652 N N . ARG A 1 87 ? 6.912 3.399 -2.495 1.00 95.75 87 ARG A N 1
ATOM 653 C CA . ARG A 1 87 ? 6.670 2.737 -1.202 1.00 95.75 87 ARG A CA 1
ATOM 654 C C . ARG A 1 87 ? 6.019 1.374 -1.348 1.00 95.75 87 ARG A C 1
ATOM 656 O O . ARG A 1 87 ? 6.265 0.525 -0.505 1.00 95.75 87 ARG A O 1
ATOM 663 N N . VAL A 1 88 ? 5.248 1.180 -2.411 1.00 97.44 88 VAL A N 1
ATOM 664 C CA . VAL A 1 88 ? 4.533 -0.061 -2.693 1.00 97.44 88 VAL A CA 1
ATOM 665 C C . VAL A 1 88 ? 4.560 -0.340 -4.193 1.00 97.44 88 VAL A C 1
ATOM 667 O O . VAL A 1 88 ? 4.465 0.581 -5.013 1.00 97.44 88 VAL A O 1
ATOM 670 N N . ILE A 1 89 ? 4.701 -1.620 -4.535 1.00 98.19 89 ILE A N 1
ATOM 671 C CA . ILE A 1 89 ? 4.531 -2.149 -5.885 1.00 98.19 89 ILE A CA 1
ATOM 672 C C . ILE A 1 89 ? 3.515 -3.282 -5.796 1.00 98.19 89 ILE A C 1
ATOM 674 O O . ILE A 1 89 ? 3.700 -4.195 -4.997 1.00 98.19 89 ILE A O 1
ATOM 678 N N . GLN A 1 90 ? 2.486 -3.252 -6.638 1.00 97.81 90 GLN A N 1
ATOM 679 C CA . GLN A 1 90 ? 1.553 -4.365 -6.795 1.00 97.81 90 GLN A CA 1
ATOM 680 C C . GLN A 1 90 ? 1.529 -4.825 -8.251 1.00 97.81 90 GLN A C 1
ATOM 682 O O . GLN A 1 90 ? 1.401 -4.015 -9.170 1.00 97.81 90 GLN A O 1
ATOM 687 N N . VAL A 1 91 ? 1.657 -6.135 -8.462 1.00 98.06 91 VAL A N 1
ATOM 688 C CA . VAL A 1 91 ? 1.603 -6.756 -9.791 1.00 98.06 91 VAL A CA 1
ATOM 689 C C . VAL A 1 91 ? 0.202 -7.308 -10.022 1.00 98.06 91 VAL A C 1
ATOM 691 O O . VAL A 1 91 ? -0.268 -8.169 -9.282 1.00 98.06 91 VAL A O 1
ATOM 694 N N . ASP A 1 92 ? -0.458 -6.825 -11.069 1.00 97.62 92 ASP A N 1
ATOM 695 C CA . ASP A 1 92 ? -1.757 -7.310 -11.518 1.00 97.62 92 ASP A CA 1
ATOM 696 C C . ASP A 1 92 ? -1.603 -8.288 -12.688 1.00 97.62 92 ASP A C 1
ATOM 698 O O . ASP A 1 92 ? -1.534 -7.914 -13.865 1.00 97.62 92 ASP A O 1
ATOM 702 N N . THR A 1 93 ? -1.597 -9.569 -12.336 1.00 97.00 93 THR A N 1
ATOM 703 C CA . THR A 1 93 ? -1.494 -10.703 -13.259 1.00 97.00 93 THR A CA 1
ATOM 704 C C . THR A 1 93 ? -2.824 -11.071 -13.932 1.00 97.00 93 THR A C 1
ATOM 706 O O . THR A 1 93 ? -2.916 -12.092 -14.611 1.00 97.00 93 THR A O 1
ATOM 709 N N . ARG A 1 94 ? -3.889 -10.273 -13.782 1.00 96.19 94 ARG A N 1
ATOM 710 C CA . ARG A 1 94 ? -5.137 -10.464 -14.554 1.00 96.19 94 ARG A CA 1
ATOM 711 C C . ARG A 1 94 ? -5.026 -9.888 -15.962 1.00 96.19 94 ARG A C 1
ATOM 713 O O . ARG A 1 94 ? -5.842 -10.196 -16.828 1.00 96.19 94 ARG A O 1
ATOM 720 N N . THR A 1 95 ? -4.019 -9.051 -16.185 1.00 95.56 95 THR A N 1
ATOM 721 C CA . THR A 1 95 ? -3.659 -8.513 -17.498 1.00 95.56 95 THR A CA 1
ATOM 722 C C . THR A 1 95 ? -2.507 -9.303 -18.107 1.00 95.56 95 THR A C 1
ATOM 724 O O . THR A 1 95 ? -1.762 -9.956 -17.380 1.00 95.56 95 THR A O 1
ATOM 727 N N . ASN A 1 96 ? -2.386 -9.259 -19.435 1.00 94.88 96 ASN A N 1
ATOM 728 C CA . ASN A 1 96 ? -1.274 -9.853 -20.170 1.00 94.88 96 ASN A CA 1
ATOM 729 C C . ASN A 1 96 ? -0.769 -8.851 -21.230 1.00 94.88 96 ASN A C 1
ATOM 731 O O . ASN A 1 96 ? -1.540 -8.540 -22.143 1.00 94.88 96 ASN A O 1
ATOM 735 N N . PRO A 1 97 ? 0.466 -8.335 -21.108 1.00 94.31 97 PRO A N 1
ATOM 736 C CA . PRO A 1 97 ? 1.376 -8.547 -19.975 1.00 94.31 97 PRO A CA 1
ATOM 737 C C . PRO A 1 97 ? 0.807 -7.972 -18.665 1.00 94.31 97 PRO A C 1
ATOM 739 O O . PRO A 1 97 ? -0.109 -7.136 -18.702 1.00 94.31 97 PRO A O 1
ATOM 742 N N . SER A 1 98 ? 1.347 -8.424 -17.527 1.00 97.75 98 SER A N 1
ATOM 743 C CA . SER A 1 98 ? 0.999 -7.929 -16.189 1.00 97.75 98 SER A CA 1
ATOM 744 C C . SER A 1 98 ? 1.034 -6.398 -16.114 1.00 97.75 98 SER A C 1
ATOM 746 O O . SER A 1 98 ? 1.851 -5.729 -16.755 1.00 97.75 98 SER A O 1
ATOM 748 N N . THR A 1 99 ? 0.151 -5.827 -15.296 1.00 97.00 99 THR A N 1
ATOM 749 C CA . THR A 1 99 ? 0.119 -4.389 -15.016 1.00 97.00 99 THR A CA 1
ATOM 750 C C . THR A 1 99 ? 0.809 -4.128 -13.688 1.00 97.00 99 THR A C 1
ATOM 752 O O . THR A 1 99 ? 0.485 -4.748 -12.679 1.00 97.00 99 THR A O 1
ATOM 755 N N . ILE A 1 100 ? 1.738 -3.181 -13.669 1.00 97.25 100 ILE A N 1
ATOM 756 C CA . ILE A 1 100 ? 2.560 -2.868 -12.502 1.00 97.25 100 ILE A CA 1
ATOM 757 C C . ILE A 1 100 ? 2.069 -1.568 -11.883 1.00 97.25 100 ILE A C 1
ATOM 759 O O . ILE A 1 100 ? 2.182 -0.508 -12.495 1.00 97.25 100 ILE A O 1
ATOM 763 N N . TRP A 1 101 ? 1.530 -1.635 -10.674 1.00 97.50 101 TRP A N 1
ATOM 764 C CA . TRP A 1 101 ? 1.018 -0.492 -9.926 1.00 97.50 101 TRP A CA 1
ATOM 765 C C . TRP A 1 101 ? 2.056 -0.000 -8.935 1.00 97.50 101 TRP A C 1
ATOM 767 O O . TRP A 1 101 ? 2.626 -0.796 -8.195 1.00 97.50 101 TRP A O 1
ATOM 777 N N . LEU A 1 102 ? 2.282 1.310 -8.905 1.00 96.81 102 LEU A N 1
ATOM 778 C CA . LEU A 1 102 ? 3.263 1.953 -8.040 1.00 96.81 102 LEU A CA 1
ATOM 779 C C . LEU A 1 102 ? 2.586 2.990 -7.160 1.00 96.81 102 LEU A C 1
ATOM 781 O O . LEU A 1 102 ? 2.004 3.948 -7.675 1.00 96.81 102 LEU A O 1
ATOM 785 N N . GLY A 1 103 ? 2.739 2.836 -5.849 1.00 95.94 103 GLY A N 1
ATOM 786 C CA . GLY A 1 103 ? 2.320 3.815 -4.853 1.00 95.94 103 GLY A CA 1
ATOM 787 C C . GLY A 1 103 ? 3.514 4.460 -4.151 1.00 95.94 103 GLY A C 1
ATOM 788 O O . GLY A 1 103 ? 4.565 3.836 -3.982 1.00 95.94 103 GLY A O 1
ATOM 789 N N . GLY A 1 104 ? 3.390 5.722 -3.745 1.00 94.81 104 GLY A N 1
ATOM 790 C CA . GLY A 1 104 ? 4.415 6.372 -2.934 1.00 94.81 104 GLY A CA 1
ATOM 791 C C . GLY A 1 104 ? 4.285 7.883 -2.793 1.00 94.81 104 GLY A C 1
ATOM 792 O O . GLY A 1 104 ? 3.194 8.452 -2.795 1.00 94.81 104 GLY A O 1
ATOM 793 N N . LYS A 1 105 ? 5.440 8.539 -2.664 1.00 91.62 105 LYS A N 1
ATOM 794 C CA . LYS A 1 105 ? 5.600 9.993 -2.575 1.00 91.62 105 LYS A CA 1
ATOM 795 C C . LYS A 1 105 ? 6.138 10.512 -3.901 1.00 91.62 105 LYS A C 1
ATOM 797 O O . LYS A 1 105 ? 7.319 10.343 -4.185 1.00 91.62 105 LYS A O 1
ATOM 802 N N . PHE A 1 106 ? 5.294 11.138 -4.715 1.00 87.88 106 PHE A N 1
ATOM 803 C CA . PHE A 1 106 ? 5.673 11.784 -5.979 1.00 87.88 106 PHE A CA 1
ATOM 804 C C . PHE A 1 106 ? 4.524 12.653 -6.518 1.00 87.88 106 PHE A C 1
ATOM 806 O O . PHE A 1 106 ? 3.368 12.467 -6.137 1.00 87.88 106 PHE A O 1
ATOM 813 N N . HIS A 1 107 ? 4.852 13.591 -7.413 1.00 79.75 107 HIS A N 1
ATOM 814 C CA . HIS A 1 107 ? 3.905 14.543 -8.026 1.00 79.75 107 HIS A CA 1
ATOM 815 C C . HIS A 1 107 ? 3.711 14.335 -9.533 1.00 79.75 107 HIS A C 1
ATOM 817 O O . HIS A 1 107 ? 2.824 14.918 -10.153 1.00 79.75 107 HIS A O 1
ATOM 823 N N . TRP A 1 108 ? 4.564 13.519 -10.146 1.00 79.75 108 TRP A N 1
ATOM 824 C CA . TRP A 1 108 ? 4.560 13.303 -11.587 1.00 79.75 108 TRP A CA 1
ATOM 825 C C . TRP A 1 108 ? 4.816 11.836 -11.865 1.00 79.75 108 TRP A C 1
ATOM 827 O O . TRP A 1 108 ? 5.589 11.204 -11.139 1.00 79.75 108 TRP A O 1
ATOM 837 N N . GLY A 1 109 ? 4.217 11.335 -12.939 1.00 79.94 109 GLY A N 1
ATOM 838 C CA . GLY A 1 109 ? 4.544 10.031 -13.487 1.00 79.94 109 GLY A CA 1
ATOM 839 C C . GLY A 1 109 ? 4.581 10.027 -15.011 1.00 79.94 109 GLY A C 1
ATOM 840 O O . GLY A 1 109 ? 3.967 10.882 -15.653 1.00 79.94 109 GLY A O 1
ATOM 841 N N . GLY A 1 110 ? 5.316 9.066 -15.569 1.00 68.88 110 GLY A N 1
ATOM 842 C CA . GLY A 1 110 ? 5.352 8.761 -17.000 1.00 68.88 110 GLY A CA 1
ATOM 843 C C . GLY A 1 110 ? 6.388 9.487 -17.867 1.00 68.88 110 GLY A C 1
ATOM 844 O O . GLY A 1 110 ? 6.438 9.194 -19.058 1.00 68.88 110 GLY A O 1
ATOM 845 N N . GLY A 1 111 ? 7.219 10.377 -17.302 1.00 59.28 111 GLY A N 1
ATOM 846 C CA . GLY A 1 111 ? 8.307 11.080 -18.011 1.00 59.28 111 GLY A CA 1
ATOM 847 C C . GLY A 1 111 ? 7.851 12.095 -19.073 1.00 59.28 111 GLY A C 1
ATOM 848 O O . GLY A 1 111 ? 6.750 12.005 -19.604 1.00 59.28 111 GLY A O 1
ATOM 849 N N . GLY A 1 112 ? 8.628 13.108 -19.470 1.00 42.59 112 GLY A N 1
ATOM 850 C CA . GLY A 1 112 ? 10.088 13.181 -19.550 1.00 42.59 112 GLY A CA 1
ATOM 851 C C . GLY A 1 112 ? 10.863 14.034 -18.535 1.00 42.59 112 GLY A C 1
ATOM 852 O O . GLY A 1 112 ? 10.339 14.715 -17.661 1.00 42.59 112 GLY A O 1
ATOM 853 N N . ASP A 1 113 ? 12.172 13.918 -18.691 1.00 43.38 113 ASP A N 1
ATOM 854 C CA . ASP A 1 113 ? 13.336 14.414 -17.965 1.00 43.38 113 ASP A CA 1
ATOM 855 C C . ASP A 1 113 ? 13.121 15.681 -17.125 1.00 43.38 113 ASP A C 1
ATOM 857 O O . ASP A 1 113 ? 12.692 16.730 -17.601 1.00 43.38 113 ASP A O 1
ATOM 861 N N . ARG A 1 114 ? 13.575 15.627 -15.868 1.00 41.81 114 ARG A N 1
ATOM 862 C CA . ARG A 1 114 ? 13.574 16.759 -14.925 1.00 41.81 114 ARG A CA 1
ATOM 863 C C . ARG A 1 114 ? 14.307 18.021 -15.408 1.00 41.81 114 ARG A C 1
ATOM 865 O O . ARG A 1 114 ? 14.181 19.035 -14.735 1.00 41.81 114 ARG A O 1
ATOM 872 N N . ASN A 1 115 ? 15.074 17.963 -16.501 1.00 40.12 115 ASN A N 1
ATOM 873 C CA . ASN A 1 115 ? 15.840 19.086 -17.062 1.00 40.12 115 ASN A CA 1
ATOM 874 C C . ASN A 1 115 ? 15.960 19.054 -18.609 1.00 40.12 115 ASN A C 1
ATOM 876 O O . ASN A 1 115 ? 16.829 19.727 -19.164 1.00 40.12 115 ASN A O 1
ATOM 880 N N . GLY A 1 116 ? 15.139 18.275 -19.320 1.00 33.91 116 GLY A N 1
ATOM 881 C CA . GLY A 1 116 ? 15.186 18.183 -20.786 1.00 33.91 116 GLY A CA 1
ATOM 882 C C . GLY A 1 116 ? 14.293 19.233 -21.462 1.00 33.91 116 GLY A C 1
ATOM 883 O O . GLY A 1 116 ? 13.238 19.566 -20.917 1.00 33.91 116 GLY A O 1
ATOM 884 N N . PRO A 1 117 ? 14.666 19.787 -22.635 1.00 29.86 117 PRO A N 1
ATOM 885 C CA . PRO A 1 117 ? 13.739 20.596 -23.418 1.00 29.86 117 PRO A CA 1
ATOM 886 C C . PRO A 1 117 ? 12.542 19.721 -23.781 1.00 29.86 117 PRO A C 1
ATOM 888 O O . PRO A 1 117 ? 12.735 18.620 -24.287 1.00 29.86 117 PRO A O 1
ATOM 891 N N . MET A 1 118 ? 11.329 20.212 -23.505 1.00 34.66 118 MET A N 1
ATOM 892 C CA . MET A 1 118 ? 10.073 19.525 -23.809 1.00 34.66 118 MET A CA 1
ATOM 893 C C . MET A 1 118 ? 10.117 18.909 -25.211 1.00 34.66 118 MET A C 1
ATOM 895 O O . MET A 1 118 ? 9.928 19.602 -26.212 1.00 34.66 118 MET A O 1
ATOM 899 N N . ILE A 1 119 ? 10.359 17.601 -25.294 1.00 33.09 119 ILE A N 1
ATOM 900 C CA . ILE A 1 119 ? 10.103 16.853 -26.514 1.00 33.09 119 ILE A CA 1
ATOM 901 C C . ILE A 1 119 ? 8.582 16.826 -26.606 1.00 33.09 119 ILE A C 1
ATOM 903 O O . ILE A 1 119 ? 7.912 16.345 -25.691 1.00 33.09 119 ILE A O 1
ATOM 907 N N . SER A 1 120 ? 8.034 17.403 -27.672 1.00 35.66 120 SER A N 1
ATOM 908 C CA . SER A 1 120 ? 6.618 17.759 -27.845 1.00 35.66 120 SER A CA 1
ATOM 909 C C . SER A 1 120 ? 5.632 16.577 -27.893 1.00 35.66 120 SER A C 1
ATOM 911 O O . SER A 1 120 ? 4.529 16.720 -28.414 1.00 35.66 120 SER A O 1
ATOM 913 N N . THR A 1 121 ? 6.016 15.407 -27.382 1.00 40.72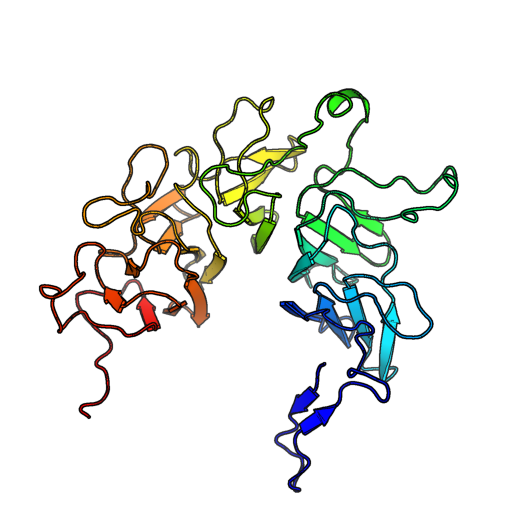 121 THR A N 1
ATOM 914 C CA . THR A 1 121 ? 5.193 14.197 -27.255 1.00 40.72 121 THR A CA 1
ATOM 915 C C . THR A 1 121 ? 5.352 13.479 -25.903 1.00 40.72 121 THR A C 1
ATOM 917 O O . THR A 1 121 ? 4.660 12.489 -25.688 1.00 40.72 121 THR A O 1
ATOM 920 N N . SER A 1 122 ? 6.205 13.954 -24.977 1.00 41.97 122 SER A N 1
ATOM 921 C CA . SER A 1 122 ? 6.303 13.435 -23.598 1.00 41.97 122 SER A CA 1
ATOM 922 C C . SER A 1 122 ? 5.684 14.450 -22.632 1.00 41.97 122 SER A C 1
ATOM 924 O O . SER A 1 122 ? 6.219 15.547 -22.455 1.00 41.97 122 SER A O 1
ATOM 926 N N . THR A 1 123 ? 4.543 14.121 -22.029 1.00 48.84 123 THR A N 1
ATOM 927 C CA . THR A 1 123 ? 3.876 14.985 -21.047 1.00 48.84 123 THR A CA 1
ATOM 928 C C . THR A 1 123 ? 4.031 14.351 -19.672 1.00 48.84 123 THR A C 1
ATOM 930 O O . THR A 1 123 ? 3.313 13.395 -19.384 1.00 48.84 123 THR A O 1
ATOM 933 N N . ASN A 1 124 ? 4.908 14.879 -18.812 1.00 53.84 124 ASN A N 1
ATOM 934 C CA . ASN A 1 124 ? 4.804 14.606 -17.377 1.00 53.84 124 ASN A CA 1
ATOM 935 C C . ASN A 1 124 ? 3.366 14.908 -16.956 1.00 53.84 124 ASN A C 1
ATOM 937 O O . ASN A 1 124 ? 2.926 16.056 -17.047 1.00 53.84 124 ASN A O 1
ATOM 941 N N . ARG A 1 125 ? 2.620 13.886 -16.542 1.00 63.09 125 ARG A N 1
ATOM 942 C CA . ARG A 1 125 ? 1.243 14.076 -16.091 1.00 63.09 125 ARG A CA 1
ATOM 943 C C . ARG A 1 125 ? 1.249 14.241 -14.588 1.00 63.09 125 ARG A C 1
ATOM 945 O O . ARG A 1 125 ? 1.919 13.485 -13.875 1.00 63.09 125 ARG A O 1
ATOM 952 N N . TRP A 1 126 ? 0.519 15.252 -14.122 1.00 71.75 126 TRP A N 1
ATOM 953 C CA . TRP A 1 126 ? 0.317 15.423 -12.696 1.00 71.75 126 TRP A CA 1
ATOM 954 C C . TRP A 1 126 ? -0.412 14.191 -12.182 1.00 71.75 126 TRP A C 1
ATOM 956 O O . TRP A 1 126 ? -1.489 13.825 -12.648 1.00 71.75 126 TRP A O 1
ATOM 966 N N . THR A 1 127 ? 0.211 13.545 -11.220 1.00 72.25 127 THR A N 1
ATOM 967 C CA . THR A 1 127 ? -0.374 12.456 -10.459 1.00 72.25 127 THR A CA 1
ATOM 968 C C . THR A 1 127 ? 0.009 12.684 -9.016 1.00 72.25 127 THR A C 1
ATOM 970 O O . THR A 1 127 ? 0.903 13.474 -8.708 1.00 72.25 127 THR A O 1
ATOM 973 N N . THR A 1 128 ? -0.664 12.039 -8.084 1.00 80.00 128 THR A N 1
ATOM 974 C CA . THR A 1 128 ? -0.273 12.184 -6.691 1.00 80.00 128 THR A CA 1
ATOM 975 C C . THR A 1 128 ? -0.293 10.829 -6.027 1.00 80.00 128 THR A C 1
ATOM 977 O O . THR A 1 128 ? -1.343 10.287 -5.712 1.00 80.00 128 THR A O 1
ATOM 980 N N . GLY A 1 129 ? 0.909 10.274 -5.889 1.00 88.44 129 GLY A N 1
ATOM 981 C CA . GLY A 1 129 ? 1.165 9.050 -5.148 1.00 88.44 129 GLY A CA 1
ATOM 982 C C . GLY A 1 129 ? 0.739 7.735 -5.798 1.00 88.44 129 GLY A C 1
ATOM 983 O O . GLY A 1 129 ? 1.050 6.715 -5.203 1.00 88.44 129 GLY A O 1
ATOM 984 N N . LEU A 1 130 ? 0.111 7.712 -6.984 1.00 93.44 130 LEU A N 1
ATOM 985 C CA . LEU A 1 130 ? -0.203 6.464 -7.701 1.00 93.44 130 LEU A CA 1
ATOM 986 C C . LEU A 1 130 ? 0.030 6.564 -9.218 1.00 93.44 130 LEU A C 1
ATOM 988 O O . LEU A 1 130 ? -0.397 7.530 -9.851 1.00 93.44 130 LEU A O 1
ATOM 992 N N . ILE A 1 131 ? 0.650 5.544 -9.813 1.00 92.81 131 ILE A N 1
ATOM 993 C CA . ILE A 1 131 ? 0.678 5.301 -11.267 1.00 92.81 131 ILE A CA 1
ATOM 994 C C . ILE A 1 131 ? 0.636 3.806 -11.566 1.00 92.81 131 ILE A C 1
ATOM 996 O O . ILE A 1 131 ? 0.892 2.991 -10.685 1.00 92.81 131 ILE A O 1
ATOM 1000 N N . LYS A 1 132 ? 0.369 3.444 -12.822 1.00 93.94 132 LYS A N 1
ATOM 1001 C CA . LYS A 1 132 ? 0.587 2.081 -13.319 1.00 93.94 132 LYS A CA 1
ATOM 1002 C C . LYS A 1 132 ? 1.422 2.064 -14.594 1.00 93.94 132 LYS A C 1
ATOM 1004 O O . LYS A 1 132 ? 1.423 3.047 -15.334 1.00 93.94 132 LYS A O 1
ATOM 1009 N N . TYR A 1 133 ? 2.077 0.946 -14.864 1.00 92.88 133 TYR A N 1
ATOM 1010 C CA . TYR A 1 133 ? 2.779 0.637 -16.104 1.00 92.88 133 TYR A CA 1
ATOM 1011 C C . TYR A 1 133 ? 2.233 -0.648 -16.710 1.00 92.88 133 TYR A C 1
ATOM 1013 O O . TYR A 1 133 ? 1.994 -1.619 -15.998 1.00 92.88 133 TYR A O 1
ATOM 1021 N N . GLN A 1 134 ? 2.087 -0.666 -18.028 1.00 90.62 134 GLN A N 1
ATOM 1022 C CA . GLN A 1 134 ? 1.886 -1.889 -18.794 1.00 90.62 134 GLN A CA 1
ATOM 1023 C C . GLN A 1 134 ? 2.732 -1.796 -20.062 1.00 90.62 134 GLN A C 1
ATOM 1025 O O . GLN A 1 134 ? 2.734 -0.744 -20.698 1.00 90.62 134 GLN A O 1
ATOM 1030 N N . ALA A 1 135 ? 3.436 -2.863 -20.450 1.00 85.25 135 ALA A N 1
ATOM 1031 C CA . ALA A 1 135 ? 4.442 -2.793 -21.518 1.00 85.25 135 ALA A CA 1
ATOM 1032 C C . ALA A 1 135 ? 3.907 -2.220 -22.846 1.00 85.25 135 ALA A C 1
ATOM 1034 O O . ALA A 1 135 ? 4.597 -1.452 -23.511 1.00 85.25 135 ALA A O 1
ATOM 1035 N N . GLU A 1 136 ? 2.658 -2.534 -23.200 1.00 82.25 136 GLU A N 1
ATOM 1036 C CA . GLU A 1 136 ? 2.029 -2.065 -24.442 1.00 82.25 136 GLU A CA 1
ATOM 1037 C C . GLU A 1 136 ? 1.491 -0.628 -24.357 1.00 82.25 136 GLU A C 1
ATOM 1039 O O . GLU A 1 136 ? 1.476 0.094 -25.353 1.00 82.25 136 GLU A O 1
ATOM 1044 N N . SER A 1 137 ? 1.051 -0.205 -23.168 1.00 82.88 137 SER A N 1
ATOM 1045 C CA . SER A 1 137 ? 0.364 1.079 -22.957 1.00 82.88 137 SER A CA 1
ATOM 1046 C C . SER A 1 137 ? 1.258 2.151 -22.325 1.00 82.88 137 SER A C 1
ATOM 1048 O O . SER A 1 137 ? 0.901 3.329 -22.300 1.00 82.88 137 SER A O 1
ATOM 1050 N N . GLY A 1 138 ? 2.420 1.761 -21.803 1.00 86.50 138 GLY A N 1
ATOM 1051 C CA . GLY A 1 138 ? 3.301 2.617 -21.024 1.00 86.50 138 GLY A CA 1
ATOM 1052 C C . GLY A 1 138 ? 2.697 3.021 -19.677 1.00 86.50 138 GLY A C 1
ATOM 1053 O O . GLY A 1 138 ? 1.929 2.283 -19.053 1.00 86.50 138 GLY A O 1
ATOM 1054 N N . TRP A 1 139 ? 3.084 4.206 -19.209 1.00 87.75 139 TRP A N 1
ATOM 1055 C CA . TRP A 1 139 ? 2.662 4.746 -17.921 1.00 87.75 139 TRP A CA 1
ATOM 1056 C C . TRP A 1 139 ? 1.275 5.386 -17.985 1.00 87.75 139 TRP A C 1
ATOM 1058 O O . TRP A 1 139 ? 0.983 6.197 -18.861 1.00 87.75 139 TRP A O 1
ATOM 1068 N N . THR A 1 140 ? 0.444 5.084 -16.992 1.00 87.31 140 THR A N 1
ATOM 1069 C CA . THR A 1 140 ? -0.869 5.700 -16.784 1.00 87.31 140 THR A CA 1
ATOM 1070 C C . THR A 1 140 ? -0.924 6.378 -15.416 1.00 87.31 140 THR A C 1
ATOM 1072 O O . THR A 1 140 ? -0.499 5.808 -14.409 1.00 87.31 140 THR A O 1
ATOM 1075 N N . THR A 1 141 ? -1.456 7.601 -15.381 1.00 86.44 141 THR A N 1
ATOM 1076 C CA . THR A 1 141 ? -1.653 8.404 -14.165 1.00 86.44 141 THR A CA 1
ATOM 1077 C C . THR A 1 141 ? -3.086 8.349 -13.658 1.00 86.44 141 THR A C 1
ATOM 1079 O O . THR A 1 141 ? -3.988 7.950 -14.388 1.00 86.44 141 THR A O 1
ATOM 1082 N N . PHE A 1 142 ? -3.298 8.804 -12.421 1.00 86.12 142 PHE A N 1
ATOM 1083 C CA . PHE A 1 142 ? -4.617 8.871 -11.795 1.00 86.12 142 PHE A CA 1
ATOM 1084 C C . PHE A 1 142 ? -4.866 10.299 -11.290 1.00 86.12 142 PHE A C 1
ATOM 1086 O O . PHE A 1 142 ? -4.249 10.706 -10.299 1.00 86.12 142 PHE A O 1
ATOM 1093 N N . PRO A 1 143 ? -5.732 11.086 -11.962 1.00 81.69 143 PRO A N 1
ATOM 1094 C CA . PRO A 1 143 ? -6.535 10.755 -13.153 1.00 81.69 143 PRO A CA 1
ATOM 1095 C C . PRO A 1 143 ? -5.735 10.544 -14.447 1.00 81.69 143 PRO A C 1
ATOM 1097 O O . PRO A 1 143 ? -4.640 11.083 -14.623 1.00 81.69 143 PRO A O 1
ATOM 1100 N N . GLU A 1 144 ? -6.317 9.797 -15.394 1.00 77.31 144 GLU A N 1
ATOM 1101 C CA . GLU A 1 144 ? -5.662 9.481 -16.676 1.00 77.31 144 GLU A CA 1
ATOM 1102 C C . GLU A 1 144 ? -5.577 10.706 -17.592 1.00 77.31 144 GLU A C 1
ATOM 1104 O O . GLU A 1 144 ? -4.611 10.893 -18.341 1.00 77.31 144 GLU A O 1
ATOM 1109 N N . LYS A 1 145 ? -6.605 11.559 -17.519 1.00 66.88 145 LYS A N 1
ATOM 1110 C CA . LYS A 1 145 ? -6.722 12.814 -18.261 1.00 66.88 145 LYS A CA 1
ATOM 1111 C C . LYS A 1 145 ? -6.716 13.982 -17.286 1.00 66.88 145 LYS A C 1
ATOM 1113 O O . LYS A 1 145 ? -7.765 14.483 -16.892 1.00 66.88 145 LYS A O 1
ATOM 1118 N N . THR A 1 146 ? -5.534 14.470 -16.936 1.00 57.47 146 THR A N 1
ATOM 1119 C CA . THR A 1 146 ? -5.415 15.839 -16.438 1.00 57.47 146 THR A CA 1
ATOM 1120 C C . THR A 1 146 ? -5.510 16.763 -17.648 1.00 57.47 146 THR A C 1
ATOM 1122 O O . THR A 1 146 ? -4.519 16.961 -18.351 1.00 57.47 146 THR A O 1
ATOM 1125 N N . THR A 1 147 ? -6.685 17.320 -17.956 1.00 49.38 147 THR A N 1
ATOM 1126 C CA . THR A 1 147 ? -6.662 18.544 -18.763 1.00 49.38 147 THR A CA 1
ATOM 1127 C C . THR A 1 147 ? -5.953 19.574 -17.900 1.00 49.38 147 THR A C 1
ATOM 1129 O O . THR A 1 147 ? -6.392 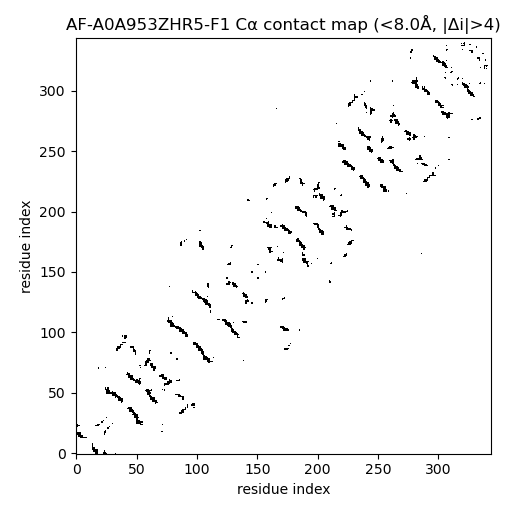19.844 -16.781 1.00 49.38 147 THR A O 1
ATOM 1132 N N . GLU A 1 148 ? -4.826 20.104 -18.379 1.00 49.31 148 GLU A N 1
ATOM 1133 C CA . GLU A 1 148 ? -4.088 21.144 -17.660 1.00 49.31 148 GLU A CA 1
ATOM 1134 C C . GLU A 1 148 ? -5.049 22.229 -17.155 1.00 49.31 148 GLU A C 1
ATOM 1136 O O . GLU A 1 148 ? -4.898 22.692 -16.043 1.00 49.31 148 GLU A O 1
ATOM 1141 N N . GLU A 1 149 ? -6.108 22.585 -17.888 1.00 46.94 149 GLU A N 1
ATOM 1142 C CA . GLU A 1 149 ? -7.081 23.598 -17.453 1.00 46.94 149 GLU A CA 1
ATOM 1143 C C . GLU A 1 149 ? -7.801 23.307 -16.128 1.00 46.94 149 GLU A C 1
ATOM 1145 O O . GLU A 1 149 ? -8.003 24.246 -15.360 1.00 46.94 149 GLU A O 1
ATOM 1150 N N . ARG A 1 150 ? -8.134 22.045 -15.812 1.00 48.16 150 ARG A N 1
ATOM 1151 C CA . ARG A 1 150 ? -8.815 21.703 -14.548 1.00 48.16 150 ARG A CA 1
ATOM 1152 C C . ARG A 1 150 ? -7.869 21.731 -13.346 1.00 48.16 150 ARG A C 1
ATOM 1154 O O . ARG A 1 150 ? -8.334 21.891 -12.233 1.00 48.16 150 ARG A O 1
ATOM 1161 N N . PHE A 1 151 ? -6.560 21.599 -13.571 1.00 50.69 151 PHE A N 1
ATOM 1162 C CA . PHE A 1 151 ? -5.551 21.541 -12.506 1.00 50.69 151 PHE A CA 1
ATOM 1163 C C . PHE A 1 151 ? -4.492 22.658 -12.591 1.00 50.69 151 PHE A C 1
ATOM 1165 O O . PHE A 1 151 ? -3.607 22.725 -11.747 1.00 50.69 151 PHE A O 1
ATOM 1172 N N . LYS A 1 152 ? -4.600 23.590 -13.551 1.00 49.06 152 LYS A N 1
ATOM 1173 C CA . LYS A 1 152 ? -3.699 24.749 -13.757 1.00 49.06 152 LYS A CA 1
ATOM 1174 C C . LYS A 1 152 ? -3.629 25.659 -12.526 1.00 49.06 152 LYS A C 1
ATOM 1176 O O . LYS A 1 152 ? -2.642 26.363 -12.341 1.00 49.06 152 LYS A O 1
ATOM 1181 N N . HIS A 1 153 ? -4.682 25.652 -11.712 1.00 45.78 153 HIS A N 1
ATOM 1182 C CA . HIS A 1 153 ? -4.812 26.380 -10.448 1.00 45.78 153 HIS A CA 1
ATOM 1183 C C . HIS A 1 153 ? -4.567 25.487 -9.221 1.00 45.78 153 HIS A C 1
ATOM 1185 O O . HIS A 1 153 ? -4.263 25.993 -8.143 1.00 45.78 153 HIS A O 1
ATOM 1191 N N . LEU A 1 154 ? -4.600 24.164 -9.396 1.00 49.94 154 LEU A N 1
ATOM 1192 C CA . LEU A 1 154 ? -4.318 23.186 -8.358 1.00 49.94 154 LEU A CA 1
ATOM 1193 C C . LEU A 1 154 ? -2.805 23.026 -8.210 1.00 49.94 154 LEU A C 1
ATOM 1195 O O . LEU A 1 154 ? -2.232 21.999 -8.565 1.00 49.94 154 LEU A O 1
ATOM 1199 N N . GLN A 1 155 ? -2.168 24.014 -7.571 1.00 50.16 155 GLN A N 1
ATOM 1200 C CA . GLN A 1 155 ? -0.832 23.848 -6.971 1.00 50.16 155 GLN A CA 1
ATOM 1201 C C . GLN A 1 155 ? -0.763 22.625 -6.030 1.00 50.16 155 GLN A C 1
ATOM 1203 O O . GLN A 1 155 ? 0.323 22.184 -5.662 1.00 50.16 155 GLN A O 1
ATOM 1208 N N . ASN A 1 156 ? -1.924 22.063 -5.678 1.00 54.28 156 ASN A N 1
ATOM 1209 C CA . ASN A 1 156 ? -2.102 21.079 -4.636 1.00 54.28 156 ASN A CA 1
ATOM 1210 C C . ASN A 1 156 ? -2.633 19.701 -5.117 1.00 54.28 156 ASN A C 1
ATOM 1212 O O . ASN A 1 156 ? -2.778 18.814 -4.289 1.00 54.28 156 ASN A O 1
ATOM 1216 N N . GLY A 1 157 ? -2.876 19.464 -6.417 1.00 63.47 157 GLY A N 1
ATOM 1217 C CA . GLY A 1 157 ? -3.234 18.128 -6.947 1.00 63.47 157 GLY A CA 1
ATOM 1218 C C . GLY A 1 157 ? -4.584 17.524 -6.485 1.00 63.47 157 GLY A C 1
ATOM 1219 O O . GLY A 1 157 ? -5.327 18.159 -5.737 1.00 63.47 157 GLY A O 1
ATOM 1220 N N . PRO A 1 158 ? -4.939 16.302 -6.953 1.00 72.69 158 PRO A N 1
ATOM 1221 C CA . PRO A 1 158 ? -6.169 15.597 -6.552 1.00 72.69 158 PRO A CA 1
ATOM 1222 C C . PRO A 1 158 ? -6.120 15.043 -5.118 1.00 72.69 158 PRO A C 1
ATOM 1224 O O . PRO A 1 158 ? -7.163 14.859 -4.497 1.00 72.69 158 PRO A O 1
ATOM 1227 N N . LEU A 1 159 ? -4.917 14.790 -4.601 1.00 84.75 159 LEU A N 1
ATOM 1228 C CA . LEU A 1 159 ? -4.652 14.466 -3.203 1.00 84.75 159 LEU A CA 1
ATOM 1229 C C . LEU A 1 159 ? -3.695 15.515 -2.646 1.00 84.75 159 LEU A C 1
ATOM 1231 O O . LEU A 1 159 ? -2.785 15.958 -3.347 1.00 84.75 159 LEU A O 1
ATOM 1235 N N . GLN A 1 160 ? -3.858 15.854 -1.374 1.00 81.81 160 GLN A N 1
ATOM 1236 C CA . GLN A 1 160 ? -3.032 16.828 -0.672 1.00 81.81 160 GLN A CA 1
ATOM 1237 C C . GLN A 1 160 ? -2.382 16.249 0.572 1.00 81.81 160 GLN A C 1
ATOM 1239 O O . GLN A 1 160 ? -2.769 15.204 1.094 1.00 81.81 160 GLN A O 1
ATOM 1244 N N . ARG A 1 161 ? -1.379 16.973 1.072 1.00 78.38 161 ARG A N 1
ATOM 1245 C CA . ARG A 1 161 ? -0.830 16.723 2.402 1.00 78.38 161 ARG A CA 1
ATOM 1246 C C . ARG A 1 161 ? -1.945 16.839 3.446 1.00 78.38 161 ARG A C 1
ATOM 1248 O O . ARG A 1 161 ? -2.672 17.828 3.475 1.00 78.38 161 ARG A O 1
ATOM 1255 N N . ALA A 1 162 ? -2.009 15.878 4.354 1.00 76.50 162 ALA A N 1
ATOM 1256 C CA . ALA A 1 162 ? -2.821 16.010 5.550 1.00 76.50 162 ALA A CA 1
ATOM 1257 C C . ALA A 1 162 ? -1.951 16.634 6.650 1.00 76.50 162 ALA A C 1
ATOM 1259 O O . ALA A 1 162 ? -0.980 16.029 7.096 1.00 76.50 162 ALA A O 1
ATOM 1260 N N . ALA A 1 163 ? -2.266 17.866 7.064 1.00 64.81 163 ALA A N 1
ATOM 1261 C CA . ALA A 1 163 ? -1.446 18.618 8.021 1.00 64.81 163 ALA A CA 1
ATOM 1262 C C . ALA A 1 163 ? -1.289 17.913 9.375 1.00 64.81 163 ALA A C 1
ATOM 1264 O O . ALA A 1 163 ? -0.300 18.131 10.055 1.00 64.81 163 ALA A O 1
ATOM 1265 N N . ASP A 1 164 ? -2.232 17.052 9.747 1.00 71.31 164 ASP A N 1
ATOM 1266 C CA . ASP A 1 164 ? -2.187 16.306 10.997 1.00 71.31 164 ASP A CA 1
ATOM 1267 C C . ASP A 1 164 ? -1.481 14.959 10.842 1.00 71.31 164 ASP A C 1
ATOM 1269 O O . ASP A 1 164 ? -1.795 14.088 11.631 1.00 71.31 164 ASP A O 1
ATOM 1273 N N . PHE A 1 165 ? -0.650 14.710 9.819 1.00 78.75 165 PHE A N 1
ATOM 1274 C CA . PHE A 1 165 ? -0.023 13.403 9.525 1.00 78.75 165 PHE A CA 1
ATOM 1275 C C . PHE A 1 165 ? 1.510 13.476 9.627 1.00 78.75 165 PHE A C 1
ATOM 1277 O O . PHE A 1 165 ? 2.083 14.559 9.602 1.00 78.75 165 PHE A O 1
ATOM 1284 N N . MET A 1 166 ? 2.204 12.336 9.751 1.00 68.19 166 MET A N 1
ATOM 1285 C CA . MET A 1 166 ? 3.662 12.315 10.005 1.00 68.19 166 MET A CA 1
ATOM 1286 C C . MET A 1 166 ? 4.485 12.959 8.872 1.00 68.19 166 MET A C 1
ATOM 1288 O O . MET A 1 166 ? 5.513 13.592 9.118 1.00 68.19 166 MET A O 1
ATOM 1292 N N . PHE A 1 167 ? 4.030 12.822 7.625 1.00 64.94 167 PHE A N 1
ATOM 1293 C CA . PHE A 1 167 ? 4.701 13.361 6.440 1.00 64.94 167 PHE A CA 1
ATOM 1294 C C . PHE A 1 167 ? 4.062 14.686 6.016 1.00 64.94 167 PHE A C 1
ATOM 1296 O O . PHE A 1 167 ? 3.272 14.757 5.079 1.00 64.94 167 PHE A O 1
ATOM 1303 N N . PHE A 1 168 ? 4.421 15.758 6.722 1.00 58.75 168 PHE A N 1
ATOM 1304 C CA . PHE A 1 168 ? 3.871 17.105 6.515 1.00 58.75 168 PHE A CA 1
ATOM 1305 C C . PHE A 1 168 ? 4.225 17.737 5.154 1.00 58.75 168 PHE A C 1
ATOM 1307 O O . PHE A 1 168 ? 3.662 18.770 4.780 1.00 58.75 168 PHE A O 1
ATOM 1314 N N . ASP A 1 169 ? 5.189 17.170 4.425 1.00 64.62 169 ASP A N 1
ATOM 1315 C CA . ASP A 1 169 ? 5.780 17.780 3.235 1.00 64.62 169 ASP A CA 1
ATOM 1316 C C . ASP A 1 169 ? 5.230 17.240 1.904 1.00 64.62 169 ASP A C 1
ATOM 1318 O O . ASP A 1 169 ? 5.561 17.793 0.858 1.00 64.62 169 ASP A O 1
ATOM 1322 N N . SER A 1 170 ? 4.389 16.197 1.909 1.00 74.00 170 SER A N 1
ATOM 1323 C CA . SER A 1 170 ? 3.877 15.586 0.670 1.00 74.00 170 SER A CA 1
ATOM 1324 C C . SER A 1 170 ? 2.769 14.561 0.905 1.00 74.00 170 SER A C 1
ATOM 1326 O O . SER A 1 170 ? 2.767 13.895 1.937 1.00 74.00 170 SER A O 1
ATOM 1328 N N . VAL A 1 171 ? 1.944 14.313 -0.116 1.00 87.81 171 VAL A N 1
ATOM 1329 C CA . VAL A 1 171 ? 1.183 13.057 -0.206 1.00 87.81 171 VAL A CA 1
ATOM 1330 C C . VAL A 1 171 ? 2.132 11.868 -0.243 1.00 87.81 171 VAL A C 1
ATOM 1332 O O . VAL A 1 171 ? 3.142 11.891 -0.951 1.00 87.81 171 VAL A O 1
ATOM 1335 N N . ASN A 1 172 ? 1.781 10.828 0.502 1.00 92.38 172 ASN A N 1
ATOM 1336 C CA . ASN A 1 172 ? 2.490 9.563 0.492 1.00 92.38 172 ASN A CA 1
ATOM 1337 C C . ASN A 1 172 ? 1.480 8.412 0.505 1.00 92.38 172 ASN A C 1
ATOM 1339 O O . ASN A 1 172 ? 0.744 8.271 1.476 1.00 92.38 172 ASN A O 1
ATOM 1343 N N . VAL A 1 173 ? 1.424 7.616 -0.560 1.00 95.94 173 VAL A N 1
ATOM 1344 C CA . VAL A 1 173 ? 0.679 6.349 -0.573 1.00 95.94 173 VAL A CA 1
ATOM 1345 C C . VAL A 1 173 ? 1.583 5.280 0.024 1.00 95.94 173 VAL A C 1
ATOM 1347 O O . VAL A 1 173 ? 2.658 5.015 -0.512 1.00 95.94 173 VAL A O 1
ATOM 1350 N N . HIS A 1 174 ? 1.177 4.717 1.158 1.00 96.31 174 HIS A N 1
ATOM 1351 C CA . HIS A 1 174 ? 1.959 3.704 1.868 1.00 96.31 174 HIS A CA 1
ATOM 1352 C C . HIS A 1 174 ? 1.703 2.311 1.326 1.00 96.31 174 HIS A C 1
ATOM 1354 O O . HIS A 1 174 ? 2.642 1.519 1.293 1.00 96.31 174 HIS A O 1
ATOM 1360 N N . ASP A 1 175 ? 0.467 2.054 0.902 1.00 98.00 175 ASP A N 1
ATOM 1361 C CA . ASP A 1 175 ? 0.039 0.757 0.401 1.00 98.00 175 ASP A CA 1
ATOM 1362 C C . ASP A 1 175 ? -1.196 0.874 -0.515 1.00 98.00 175 ASP A C 1
ATOM 1364 O O . ASP A 1 175 ? -1.849 1.929 -0.567 1.00 98.00 175 ASP A O 1
ATOM 1368 N N . LEU A 1 176 ? -1.490 -0.180 -1.280 1.00 98.00 176 LEU A N 1
ATOM 1369 C CA . LEU A 1 176 ? -2.619 -0.237 -2.206 1.00 98.00 176 LEU A CA 1
ATOM 1370 C C . LEU A 1 176 ? -3.217 -1.648 -2.300 1.00 98.00 176 LEU A C 1
ATOM 1372 O O . LEU A 1 176 ? -2.528 -2.642 -2.112 1.00 98.00 176 LEU A O 1
ATOM 1376 N N . LEU A 1 177 ? -4.505 -1.723 -2.636 1.00 98.12 177 LEU A N 1
ATOM 1377 C CA . LEU A 1 177 ? -5.210 -2.984 -2.863 1.00 98.12 177 LEU A CA 1
ATOM 1378 C C . LEU A 1 177 ? -6.007 -2.918 -4.165 1.00 98.12 177 LEU A C 1
ATOM 1380 O O . LEU A 1 177 ? -6.835 -2.024 -4.365 1.00 98.12 177 LEU A O 1
ATOM 1384 N N . LEU A 1 178 ? -5.794 -3.915 -5.019 1.00 97.50 178 LEU A N 1
ATOM 1385 C CA . LEU A 1 178 ? -6.628 -4.205 -6.180 1.00 97.50 178 LEU A CA 1
ATOM 1386 C C . LEU A 1 178 ? -7.660 -5.274 -5.808 1.00 97.50 178 LEU A C 1
ATOM 1388 O O . LEU A 1 178 ? -7.296 -6.417 -5.532 1.00 97.50 178 LEU A O 1
ATOM 1392 N N . ASP A 1 179 ? -8.944 -4.923 -5.834 1.00 95.62 179 ASP A N 1
ATOM 1393 C CA . ASP A 1 179 ? -10.046 -5.850 -5.561 1.00 95.62 179 ASP A CA 1
ATOM 1394 C C . ASP A 1 179 ? -11.046 -5.850 -6.721 1.00 95.62 179 ASP A C 1
ATOM 1396 O O . ASP A 1 179 ? -11.917 -4.989 -6.828 1.00 95.62 179 ASP A O 1
ATOM 1400 N N . GLY A 1 180 ? -10.897 -6.794 -7.654 1.00 93.12 180 GLY A N 1
ATOM 1401 C CA . GLY A 1 180 ? -11.627 -6.711 -8.922 1.00 93.12 180 GLY A CA 1
ATOM 1402 C C . GLY A 1 180 ? -11.240 -5.434 -9.681 1.00 93.12 180 GLY A C 1
ATOM 1403 O O . GLY A 1 180 ? -10.050 -5.155 -9.846 1.00 93.12 180 GLY A O 1
ATOM 1404 N N . ASP A 1 181 ? -12.227 -4.661 -10.119 1.00 92.75 181 ASP A N 1
ATOM 1405 C CA . ASP A 1 181 ? -11.997 -3.370 -10.784 1.00 92.75 181 ASP A CA 1
ATOM 1406 C C . ASP A 1 181 ? -11.749 -2.221 -9.791 1.00 92.75 181 ASP A C 1
ATOM 1408 O O . ASP A 1 181 ? -11.436 -1.100 -10.199 1.00 92.75 181 ASP A O 1
ATOM 1412 N N . ASP A 1 182 ? -11.899 -2.482 -8.489 1.00 95.69 182 ASP A N 1
ATOM 1413 C CA . ASP A 1 182 ? -11.702 -1.476 -7.461 1.00 95.69 182 ASP A CA 1
ATOM 1414 C C . ASP A 1 182 ? -10.219 -1.297 -7.144 1.00 95.69 182 ASP A C 1
ATOM 1416 O O . ASP A 1 182 ? -9.477 -2.257 -6.925 1.00 95.69 182 ASP A O 1
ATOM 1420 N N . ILE A 1 183 ? -9.807 -0.034 -7.066 1.00 97.44 183 ILE A N 1
ATOM 1421 C CA . ILE A 1 183 ? -8.460 0.365 -6.665 1.00 97.44 183 ILE A CA 1
ATOM 1422 C C . ILE A 1 183 ? -8.586 1.144 -5.368 1.00 97.44 183 ILE A C 1
ATOM 1424 O O . ILE A 1 183 ? -9.260 2.179 -5.317 1.00 97.44 183 ILE A O 1
ATOM 1428 N N . TRP A 1 184 ? -7.912 0.657 -4.339 1.00 98.12 184 TRP A N 1
ATOM 1429 C CA . TRP A 1 184 ? -7.835 1.284 -3.034 1.00 98.12 184 TRP A CA 1
ATOM 1430 C C . TRP A 1 184 ? -6.410 1.741 -2.781 1.00 98.12 184 TRP A C 1
ATOM 1432 O O . TRP A 1 184 ? -5.461 1.039 -3.119 1.00 98.12 184 TRP A O 1
ATOM 1442 N N . ILE A 1 185 ? -6.265 2.903 -2.158 1.00 97.94 185 ILE A N 1
ATOM 1443 C CA . ILE A 1 185 ? -4.980 3.378 -1.651 1.00 97.94 185 ILE A CA 1
ATOM 1444 C C . ILE A 1 185 ? -5.134 3.790 -0.199 1.00 97.94 185 ILE A C 1
ATOM 1446 O O . ILE A 1 185 ? -6.179 4.305 0.220 1.00 97.94 185 ILE A O 1
ATOM 1450 N N . VAL A 1 186 ? -4.057 3.607 0.549 1.00 97.81 186 VAL A N 1
ATOM 1451 C CA . VAL A 1 186 ? -3.947 4.069 1.925 1.00 97.81 186 VAL A CA 1
ATOM 1452 C C . VAL A 1 186 ? -2.646 4.818 2.130 1.00 97.81 186 VAL A C 1
ATOM 1454 O O . VAL A 1 186 ? -1.660 4.602 1.419 1.00 97.81 186 VAL A O 1
ATOM 1457 N N . GLY A 1 187 ? -2.636 5.769 3.058 1.00 95.62 187 GLY A N 1
ATOM 1458 C CA . GLY A 1 187 ? -1.413 6.512 3.307 1.00 95.62 187 GLY A CA 1
ATOM 1459 C C . GLY A 1 187 ? -1.563 7.793 4.099 1.00 95.62 187 GLY A C 1
ATOM 1460 O O . GLY A 1 187 ? -2.459 7.961 4.927 1.00 95.62 187 GLY A O 1
ATOM 1461 N N . SER A 1 188 ? -0.649 8.717 3.817 1.00 93.12 188 SER A N 1
ATOM 1462 C CA . SER A 1 188 ? -0.642 10.077 4.329 1.00 93.12 188 SER A CA 1
ATOM 1463 C C . SER A 1 188 ? -1.117 11.070 3.280 1.00 93.12 188 SER A C 1
ATOM 1465 O O . SER A 1 188 ? -0.317 11.679 2.569 1.00 93.12 188 SER A O 1
ATOM 1467 N N . PHE A 1 189 ? -2.433 11.231 3.192 1.00 91.44 189 PHE A N 1
ATOM 1468 C CA . PHE A 1 189 ? -3.076 12.191 2.303 1.00 91.44 189 PHE A CA 1
ATOM 1469 C C . PHE A 1 189 ? -4.444 12.631 2.826 1.00 91.44 189 PHE A C 1
ATOM 1471 O O . PHE A 1 189 ? -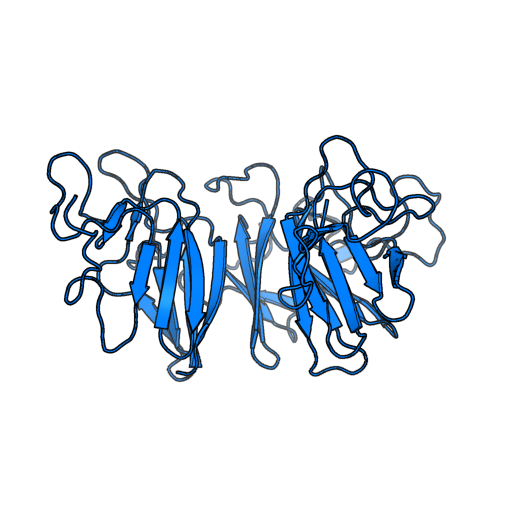5.084 11.940 3.623 1.00 91.44 189 PHE A O 1
ATOM 1478 N N . SER A 1 190 ? -4.891 13.777 2.330 1.00 87.94 190 SER A N 1
ATOM 1479 C CA . SER A 1 190 ? -6.266 14.263 2.406 1.00 87.94 190 SER A CA 1
ATOM 1480 C C . SER A 1 190 ? -6.776 14.658 1.021 1.00 87.94 190 SER A C 1
ATOM 1482 O O . SER A 1 190 ? -6.011 14.660 0.051 1.00 87.94 190 SER A O 1
ATOM 1484 N N . GLU A 1 191 ? -8.055 15.017 0.926 1.00 78.69 191 GLU A N 1
ATOM 1485 C CA . GLU A 1 191 ? -8.617 15.583 -0.297 1.00 78.69 191 GLU A CA 1
ATOM 1486 C C . GLU A 1 191 ? -7.896 16.859 -0.747 1.00 78.69 191 GLU A C 1
ATOM 1488 O O . GLU A 1 191 ? -7.300 17.587 0.054 1.00 78.69 191 GLU A O 1
ATOM 1493 N N . GLY A 1 192 ? -7.994 17.152 -2.044 1.00 70.12 192 GLY A N 1
ATOM 1494 C CA . GLY A 1 192 ? -7.698 18.482 -2.551 1.00 70.12 192 GLY A CA 1
ATOM 1495 C C . GLY A 1 192 ? -8.776 19.500 -2.171 1.00 70.12 192 GLY A C 1
ATOM 1496 O O . GLY A 1 192 ? -9.963 19.192 -2.273 1.00 70.12 192 GLY A O 1
ATOM 1497 N N . GLU A 1 193 ? -8.358 20.720 -1.814 1.00 65.50 193 GLU A N 1
ATOM 1498 C CA . GLU A 1 193 ? -9.181 21.880 -1.404 1.00 65.50 193 GLU A CA 1
ATOM 1499 C C . GLU A 1 193 ? -10.419 22.141 -2.286 1.00 65.50 193 GLU A C 1
ATOM 1501 O O . GLU A 1 193 ? -11.410 22.684 -1.809 1.00 65.50 193 GLU A O 1
ATOM 1506 N N . GLU A 1 194 ? -10.397 21.743 -3.560 1.00 59.34 194 GLU A N 1
ATOM 1507 C CA . GLU A 1 194 ? -11.460 22.040 -4.531 1.00 59.34 194 GLU A CA 1
ATOM 1508 C C . GLU A 1 194 ? -12.399 20.862 -4.831 1.00 59.34 194 GLU A C 1
ATOM 1510 O O . GLU A 1 194 ? -13.317 20.987 -5.641 1.00 59.34 194 GLU A O 1
ATOM 1515 N N . THR A 1 195 ? -12.194 19.702 -4.203 1.00 63.94 195 THR A N 1
ATOM 1516 C CA . THR A 1 195 ? -13.029 18.515 -4.463 1.00 63.94 195 THR A CA 1
ATOM 1517 C C . THR A 1 195 ? -14.374 18.555 -3.733 1.00 63.94 195 THR A C 1
ATOM 1519 O O . THR A 1 195 ? -15.323 17.908 -4.173 1.00 63.94 195 THR A O 1
ATOM 1522 N N . GLY A 1 196 ? -14.477 19.322 -2.639 1.00 62.97 196 GLY A N 1
ATOM 1523 C CA . GLY A 1 196 ? -15.687 19.426 -1.814 1.00 62.97 196 GLY A CA 1
ATOM 1524 C C . GLY A 1 196 ? -16.101 18.120 -1.118 1.00 62.97 196 GLY A C 1
ATOM 1525 O O . GLY A 1 196 ? -17.218 18.040 -0.609 1.00 62.97 196 GLY A O 1
ATOM 1526 N N . GLN A 1 197 ? -15.239 17.100 -1.118 1.00 68.00 197 GLN A N 1
ATOM 1527 C CA . GLN A 1 197 ? -15.484 15.783 -0.532 1.00 68.00 197 GLN A CA 1
ATOM 1528 C C . GLN A 1 197 ? -14.500 15.529 0.594 1.00 68.00 197 GLN A C 1
ATOM 1530 O O . GLN A 1 197 ? -13.311 15.654 0.354 1.00 68.00 197 GLN A O 1
ATOM 1535 N N . THR A 1 198 ? -14.978 15.075 1.752 1.00 82.44 198 THR A N 1
ATOM 1536 C CA . THR A 1 198 ? -14.126 14.721 2.892 1.00 82.44 198 THR A CA 1
ATOM 1537 C C . THR A 1 198 ? -13.452 13.365 2.680 1.00 82.44 198 THR A C 1
ATOM 1539 O O . THR A 1 198 ? -14.149 12.357 2.706 1.00 82.44 198 THR A O 1
ATOM 1542 N N . LEU A 1 199 ? -12.131 13.312 2.513 1.00 88.94 199 LEU A N 1
ATOM 1543 C CA . LEU A 1 199 ? -11.319 12.106 2.350 1.00 88.94 199 LEU A CA 1
ATOM 1544 C C . LEU A 1 199 ? -9.985 12.256 3.084 1.00 88.94 199 LEU A C 1
ATOM 1546 O O . LEU A 1 199 ? -9.252 13.227 2.891 1.00 88.94 199 LEU A O 1
ATOM 1550 N N . ARG A 1 200 ? -9.631 11.259 3.900 1.00 92.44 200 ARG A N 1
ATOM 1551 C CA . ARG A 1 200 ? -8.353 11.208 4.623 1.00 92.44 200 ARG A CA 1
ATOM 1552 C C . ARG A 1 200 ? -7.873 9.782 4.834 1.00 92.44 200 ARG A C 1
ATOM 1554 O O . ARG A 1 200 ? -8.615 8.950 5.348 1.00 92.44 200 ARG A O 1
ATOM 1561 N N . GLY A 1 201 ? -6.615 9.527 4.484 1.00 94.38 201 GLY A N 1
ATOM 1562 C CA . GLY A 1 201 ? -5.894 8.284 4.775 1.00 94.38 201 GLY A CA 1
ATOM 1563 C C . GLY A 1 201 ? -6.353 7.028 4.024 1.00 94.38 201 GLY A C 1
ATOM 1564 O O . GLY A 1 201 ? -5.533 6.136 3.839 1.00 94.38 201 GLY A O 1
ATOM 1565 N N . ILE A 1 202 ? -7.606 6.968 3.557 1.00 96.06 202 ILE A N 1
ATOM 1566 C CA . ILE A 1 202 ? -8.169 5.911 2.701 1.00 96.06 202 ILE A CA 1
ATOM 1567 C C . ILE A 1 202 ? -8.814 6.571 1.493 1.00 96.06 202 ILE A C 1
ATOM 1569 O O . ILE A 1 202 ? -9.572 7.529 1.646 1.00 96.06 202 ILE A O 1
ATOM 1573 N N . ALA A 1 203 ? -8.560 6.035 0.306 1.00 95.75 203 ALA A N 1
ATOM 1574 C CA . ALA A 1 203 ? -9.269 6.422 -0.900 1.00 95.75 203 ALA A CA 1
ATOM 1575 C C . ALA A 1 203 ? -9.625 5.202 -1.741 1.00 95.75 203 ALA A C 1
ATOM 1577 O O . ALA A 1 203 ? -8.876 4.227 -1.788 1.00 95.75 203 ALA A O 1
ATOM 1578 N N . LYS A 1 204 ? -10.738 5.310 -2.464 1.00 95.69 204 LYS A N 1
ATOM 1579 C CA . LYS A 1 204 ? -11.108 4.388 -3.536 1.00 95.69 204 LYS A CA 1
ATOM 1580 C C . LYS A 1 204 ? -11.180 5.153 -4.856 1.00 95.69 204 LYS A C 1
ATOM 1582 O O . LYS A 1 204 ? -11.609 6.307 -4.875 1.00 95.69 204 LYS A O 1
ATOM 1587 N N . TRP A 1 205 ? -10.739 4.546 -5.952 1.00 94.25 205 TRP A N 1
ATOM 1588 C CA . TRP A 1 205 ? -10.811 5.161 -7.278 1.00 94.25 205 TRP A CA 1
ATOM 1589 C C . TRP A 1 205 ? -12.218 5.039 -7.871 1.00 94.25 205 TRP A C 1
ATOM 1591 O O . TRP A 1 205 ? -12.728 3.933 -8.038 1.00 94.25 205 TRP A O 1
ATOM 1601 N N . ASP A 1 206 ? -12.829 6.159 -8.258 1.00 90.88 206 ASP A N 1
ATOM 1602 C CA . ASP A 1 206 ? -14.015 6.168 -9.115 1.00 90.88 206 ASP A CA 1
ATOM 1603 C C . ASP A 1 206 ? -13.582 6.367 -10.575 1.00 90.88 206 ASP A C 1
ATOM 1605 O O . ASP A 1 206 ? -13.308 7.482 -11.031 1.00 90.88 206 ASP A O 1
ATOM 1609 N N . ALA A 1 207 ? -13.552 5.271 -11.336 1.00 89.56 207 ALA A N 1
ATOM 1610 C CA . ALA A 1 207 ? -13.159 5.291 -12.742 1.00 89.56 207 ALA A CA 1
ATOM 1611 C C . ALA A 1 207 ? -14.109 6.106 -13.637 1.00 89.56 207 ALA A C 1
ATOM 1613 O O . ALA A 1 207 ? -13.664 6.655 -14.648 1.00 89.56 207 ALA A O 1
ATOM 1614 N N . LYS A 1 208 ? -15.397 6.219 -13.278 1.00 86.88 208 LYS A N 1
ATOM 1615 C CA . LYS A 1 208 ? -16.384 6.989 -14.053 1.00 86.88 208 LYS A CA 1
ATOM 1616 C C . LYS A 1 208 ? -16.171 8.484 -13.861 1.00 86.88 208 LYS A C 1
ATOM 1618 O O . LYS A 1 208 ? -16.235 9.239 -14.827 1.00 86.88 208 LYS A O 1
ATOM 1623 N N . GLN A 1 209 ? -15.917 8.900 -12.623 1.00 83.44 209 GLN A N 1
ATOM 1624 C CA . GLN A 1 209 ? -15.701 10.304 -12.271 1.00 83.44 209 GLN A CA 1
ATOM 1625 C C . GLN A 1 209 ? -14.246 10.754 -12.463 1.00 83.44 209 GLN A C 1
ATOM 1627 O O . GLN A 1 209 ? -13.983 11.958 -12.495 1.00 83.44 209 GLN A O 1
ATOM 1632 N N . GLN A 1 210 ? -13.320 9.804 -12.636 1.00 84.75 210 GLN A N 1
ATOM 1633 C CA . GLN A 1 210 ? -11.877 10.040 -12.705 1.00 84.75 210 GLN A CA 1
ATOM 1634 C C . GLN A 1 210 ? -11.379 10.800 -11.468 1.00 84.75 210 GLN A C 1
ATOM 1636 O O . GLN A 1 210 ? -10.686 11.814 -11.580 1.00 84.75 210 GLN A O 1
ATOM 1641 N N . MET A 1 211 ? -11.766 10.326 -10.282 1.00 86.19 211 MET A N 1
ATOM 1642 C CA . MET A 1 211 ? -11.368 10.931 -9.013 1.00 86.19 211 MET A CA 1
ATOM 1643 C C . MET A 1 211 ? -11.277 9.916 -7.875 1.00 86.19 211 MET A C 1
ATOM 1645 O O . MET A 1 211 ? -11.889 8.850 -7.912 1.00 86.19 211 MET A O 1
ATOM 1649 N N . TRP A 1 212 ? -10.522 10.293 -6.848 1.00 90.31 212 TRP A N 1
ATOM 1650 C CA . TRP A 1 212 ? -10.509 9.618 -5.557 1.00 90.31 212 TRP A CA 1
ATOM 1651 C C . TRP A 1 212 ? -11.755 10.003 -4.761 1.00 90.31 212 TRP A C 1
ATOM 1653 O O . TRP A 1 212 ? -12.099 11.182 -4.707 1.00 90.31 212 TRP A O 1
ATOM 1663 N N . ILE A 1 213 ? -12.408 9.014 -4.155 1.00 91.12 213 ILE A N 1
ATOM 1664 C CA . ILE A 1 213 ? -13.591 9.193 -3.306 1.00 91.12 213 ILE A CA 1
ATOM 1665 C C . ILE A 1 213 ? -13.345 8.608 -1.918 1.00 91.12 213 ILE A C 1
ATOM 1667 O O . ILE A 1 213 ? -12.543 7.681 -1.778 1.00 91.12 213 ILE A O 1
ATOM 1671 N N . ASP A 1 214 ? -14.052 9.128 -0.911 1.00 93.75 214 ASP A N 1
ATOM 1672 C CA . ASP A 1 214 ? -14.080 8.565 0.443 1.00 93.75 214 ASP A CA 1
ATOM 1673 C C . ASP A 1 214 ? -14.965 7.316 0.489 1.00 93.75 214 ASP A C 1
ATOM 1675 O O . ASP A 1 214 ? -16.193 7.433 0.435 1.00 93.75 214 ASP A O 1
ATOM 1679 N N . PRO A 1 215 ? -14.379 6.114 0.616 1.00 95.00 215 PRO A N 1
ATOM 1680 C CA . PRO A 1 215 ? -15.168 4.895 0.703 1.00 95.00 215 PRO A CA 1
ATOM 1681 C C . PRO A 1 215 ? -15.787 4.697 2.093 1.00 95.00 215 PRO A C 1
ATOM 1683 O O . PRO A 1 215 ? -16.601 3.793 2.278 1.00 95.00 215 PRO A O 1
ATOM 1686 N N . THR A 1 216 ? -15.396 5.499 3.089 1.00 95.06 216 THR A N 1
ATOM 1687 C CA . THR A 1 216 ? -15.899 5.359 4.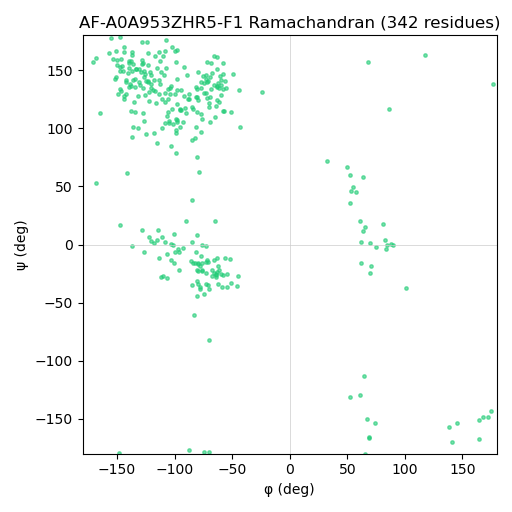458 1.00 95.06 216 THR A CA 1
ATOM 1688 C C . THR A 1 216 ? -17.282 5.975 4.623 1.00 95.06 216 THR A C 1
ATOM 1690 O O . THR A 1 216 ? -18.092 5.458 5.391 1.00 95.06 216 THR A O 1
ATOM 1693 N N . GLY A 1 217 ? -17.567 7.073 3.912 1.00 93.25 217 GLY A N 1
ATOM 1694 C CA . GLY A 1 217 ? -18.726 7.923 4.191 1.00 93.25 217 GLY A CA 1
ATOM 1695 C C . GLY A 1 217 ? -18.637 8.621 5.555 1.00 93.25 217 GLY A C 1
ATOM 1696 O O . GLY A 1 217 ? -19.646 9.110 6.059 1.00 93.25 217 GLY A O 1
ATOM 1697 N N . LYS A 1 218 ? -17.443 8.629 6.162 1.00 93.38 218 LYS A N 1
ATOM 1698 C CA . LYS A 1 218 ? -17.141 9.133 7.510 1.00 93.38 218 LYS A CA 1
ATOM 1699 C C . LYS A 1 218 ? -16.076 10.230 7.498 1.00 93.38 218 LYS A C 1
ATOM 1701 O O . LYS A 1 218 ? -15.614 10.642 8.560 1.00 93.38 218 LYS A O 1
ATOM 1706 N N . GLY A 1 219 ? -15.662 10.687 6.314 1.00 91.25 219 GLY A N 1
ATOM 1707 C CA . GLY A 1 219 ? -14.597 11.672 6.135 1.00 91.25 219 GLY A CA 1
ATOM 1708 C C . GLY A 1 219 ? -13.188 11.086 6.213 1.00 91.25 219 GLY A C 1
ATOM 1709 O O . GLY A 1 219 ? -12.224 11.825 6.423 1.00 91.25 219 GLY A O 1
ATOM 1710 N N . GLY A 1 220 ? -13.062 9.766 6.068 1.00 93.81 220 GLY A N 1
ATOM 1711 C CA . GLY A 1 220 ? -11.814 9.037 6.249 1.00 93.81 220 GLY A CA 1
ATOM 1712 C C . GLY A 1 220 ? -11.413 8.892 7.717 1.00 93.81 220 GLY A C 1
ATOM 1713 O O . GLY A 1 220 ? -12.250 8.892 8.625 1.00 93.81 220 GLY A O 1
ATOM 1714 N N . VAL A 1 221 ? -10.110 8.756 7.949 1.00 94.25 221 VAL A N 1
ATOM 1715 C CA . VAL A 1 221 ? -9.535 8.491 9.274 1.00 94.25 221 VAL A CA 1
ATOM 1716 C C . VAL A 1 221 ? -8.766 9.681 9.852 1.00 94.25 221 VAL A C 1
ATOM 1718 O O . VAL A 1 221 ? -8.379 10.619 9.148 1.00 94.25 221 VAL A O 1
ATOM 1721 N N . GLY A 1 222 ? -8.534 9.660 11.166 1.00 92.06 222 GLY A N 1
ATOM 1722 C CA . GLY A 1 222 ? -7.832 10.741 11.860 1.00 92.06 222 GLY A CA 1
ATOM 1723 C C . GLY A 1 222 ? -6.353 10.892 11.497 1.00 92.06 222 GLY A C 1
ATOM 1724 O O . GLY A 1 222 ? -5.832 12.005 11.599 1.00 92.06 222 GLY A O 1
ATOM 1725 N N . ARG A 1 223 ? -5.689 9.807 11.071 1.00 91.69 223 ARG A N 1
ATOM 1726 C CA . ARG A 1 223 ? -4.236 9.712 10.815 1.00 91.69 223 ARG A CA 1
ATOM 1727 C C . ARG A 1 223 ? -3.911 8.723 9.691 1.00 91.69 223 ARG A C 1
ATOM 1729 O O . ARG A 1 223 ? -4.813 8.141 9.102 1.00 91.69 223 ARG A O 1
ATOM 1736 N N . GLU A 1 224 ? -2.622 8.555 9.384 1.00 92.19 224 GLU A N 1
ATOM 1737 C CA . GLU A 1 224 ? -2.170 7.645 8.329 1.00 92.19 224 GLU A CA 1
ATOM 1738 C C . GLU A 1 224 ? -2.558 6.186 8.554 1.00 92.19 224 GLU A C 1
ATOM 1740 O O . GLU A 1 224 ? -2.552 5.671 9.674 1.00 92.19 224 GLU A O 1
ATOM 1745 N N . ILE A 1 225 ? -2.836 5.526 7.436 1.00 95.94 225 ILE A N 1
ATOM 1746 C CA . ILE A 1 225 ? -2.946 4.077 7.335 1.00 95.94 225 ILE A CA 1
ATOM 1747 C C . ILE A 1 225 ? -1.732 3.593 6.575 1.00 95.94 225 ILE A C 1
ATOM 1749 O O . ILE A 1 225 ? -1.377 4.153 5.538 1.00 95.94 225 ILE A O 1
ATOM 1753 N N . TRP A 1 226 ? -1.077 2.592 7.135 1.00 96.12 226 TRP A N 1
ATOM 1754 C CA . TRP A 1 226 ? 0.161 2.053 6.609 1.00 96.12 226 TRP A CA 1
ATOM 1755 C C . TRP A 1 226 ? -0.070 0.833 5.730 1.00 96.12 226 TRP A C 1
ATOM 1757 O O . TRP A 1 226 ? 0.804 0.527 4.928 1.00 96.12 226 TRP A O 1
ATOM 1767 N N . ASP A 1 227 ? -1.202 0.151 5.881 1.00 97.75 227 ASP A N 1
ATOM 1768 C CA . ASP A 1 227 ? -1.394 -1.174 5.298 1.00 97.75 227 ASP A CA 1
ATOM 1769 C C . ASP A 1 227 ? -2.865 -1.461 4.977 1.00 97.75 227 ASP A C 1
ATOM 1771 O O . ASP A 1 227 ? -3.758 -1.029 5.725 1.00 97.75 227 ASP A O 1
ATOM 1775 N N . ILE A 1 228 ? -3.107 -2.177 3.876 1.00 98.56 228 ILE A N 1
ATOM 1776 C CA . ILE A 1 228 ? -4.424 -2.605 3.394 1.00 98.56 228 ILE A CA 1
ATOM 1777 C C . ILE A 1 228 ? -4.358 -4.000 2.758 1.00 98.56 228 ILE A C 1
ATOM 1779 O O . ILE A 1 228 ? -3.665 -4.235 1.779 1.00 98.56 228 ILE A O 1
ATOM 1783 N N . GLU A 1 229 ? -5.185 -4.926 3.238 1.00 97.94 229 GLU A N 1
ATOM 1784 C CA . GLU A 1 229 ? -5.183 -6.310 2.760 1.00 97.94 229 GLU A CA 1
ATOM 1785 C C . GLU A 1 229 ? -6.581 -6.922 2.803 1.00 97.94 229 GLU A C 1
ATOM 1787 O O . GLU A 1 229 ? -7.406 -6.591 3.658 1.00 97.94 229 GLU A O 1
ATOM 1792 N N . LYS A 1 230 ? -6.850 -7.848 1.882 1.00 97.81 230 LYS A N 1
ATOM 1793 C CA . LYS A 1 230 ? -8.110 -8.592 1.806 1.00 97.81 230 LYS A CA 1
ATOM 1794 C C . LYS A 1 230 ? -7.914 -10.027 2.286 1.00 97.81 230 LYS A C 1
ATOM 1796 O O . LYS A 1 230 ? -6.976 -10.691 1.859 1.00 97.81 230 LYS A O 1
ATOM 1801 N N . ALA A 1 231 ? -8.824 -10.505 3.130 1.00 97.38 231 ALA A N 1
ATOM 1802 C CA . ALA A 1 231 ? -8.832 -11.879 3.626 1.00 97.38 231 ALA A CA 1
ATOM 1803 C C . ALA A 1 231 ? -9.798 -12.792 2.860 1.00 97.38 231 ALA A C 1
ATOM 1805 O O . ALA A 1 231 ? -10.661 -12.324 2.111 1.00 97.38 231 ALA A O 1
ATOM 1806 N N . ASP A 1 232 ? -9.682 -14.105 3.080 1.00 96.56 232 ASP A N 1
ATOM 1807 C CA . ASP A 1 232 ? -10.475 -15.134 2.385 1.00 96.56 232 ASP A CA 1
ATOM 1808 C C . ASP A 1 232 ? -11.985 -15.027 2.667 1.00 96.56 232 ASP A C 1
ATOM 1810 O O . ASP A 1 232 ? -12.811 -15.453 1.858 1.00 96.56 232 ASP A O 1
ATOM 1814 N N . ASN A 1 233 ? -12.372 -14.415 3.790 1.00 95.38 233 ASN A N 1
ATOM 1815 C CA . ASN A 1 233 ? -13.763 -14.096 4.121 1.00 95.38 233 ASN A CA 1
ATOM 1816 C C . ASN A 1 233 ? -14.332 -12.933 3.286 1.00 95.38 233 ASN A C 1
ATOM 1818 O O . ASN A 1 233 ? -15.495 -12.573 3.456 1.00 95.38 233 ASN A O 1
ATOM 1822 N N . GLY A 1 234 ? -13.528 -12.335 2.405 1.00 96.81 234 GLY A N 1
ATOM 1823 C CA . GLY A 1 234 ? -13.913 -11.233 1.531 1.00 96.81 234 GLY A CA 1
ATOM 1824 C C . GLY A 1 234 ? -13.828 -9.850 2.174 1.00 96.81 234 GLY A C 1
ATOM 1825 O O . GLY A 1 234 ? -14.039 -8.862 1.470 1.00 96.81 234 GLY A O 1
ATOM 1826 N N . LYS A 1 235 ? -13.501 -9.754 3.468 1.00 97.94 235 LYS A N 1
ATOM 1827 C CA . LYS A 1 235 ? -13.331 -8.473 4.158 1.00 97.94 235 LYS A CA 1
ATOM 1828 C C . LYS A 1 235 ? -11.972 -7.865 3.855 1.00 97.94 235 LYS A C 1
ATOM 1830 O O . LYS A 1 235 ? -10.981 -8.570 3.669 1.00 97.94 235 LYS A O 1
ATOM 1835 N N . ILE A 1 236 ? -11.946 -6.539 3.847 1.00 98.44 236 ILE A N 1
ATOM 1836 C CA . ILE A 1 236 ? -10.739 -5.736 3.688 1.00 98.44 236 ILE A CA 1
ATOM 1837 C C . ILE A 1 236 ? -10.369 -5.183 5.058 1.00 98.44 236 ILE A C 1
ATOM 1839 O O . ILE A 1 236 ? -11.214 -4.620 5.751 1.00 98.44 236 ILE A O 1
ATOM 1843 N N . TYR A 1 237 ? -9.120 -5.352 5.454 1.00 98.12 237 TYR A N 1
ATOM 1844 C CA . TYR A 1 237 ? -8.569 -4.891 6.717 1.00 98.12 237 TYR A CA 1
ATOM 1845 C C . TYR A 1 237 ? -7.638 -3.712 6.468 1.00 98.12 237 TYR A C 1
ATOM 1847 O O . TYR A 1 237 ? -7.069 -3.574 5.388 1.00 98.12 237 TYR A O 1
ATOM 1855 N N . PHE A 1 238 ? -7.519 -2.847 7.471 1.00 98.31 238 PHE A N 1
ATOM 1856 C CA . PHE A 1 238 ? -6.694 -1.644 7.416 1.00 98.31 238 PHE A CA 1
ATOM 1857 C C . PHE A 1 238 ? -5.967 -1.487 8.745 1.00 98.31 238 PHE A C 1
ATOM 1859 O O . PHE A 1 238 ? -6.587 -1.662 9.802 1.00 98.31 238 PHE A O 1
ATOM 1866 N N . ALA A 1 239 ? -4.690 -1.110 8.697 1.00 96.75 239 ALA A N 1
ATOM 1867 C CA . ALA A 1 239 ? -3.870 -0.894 9.884 1.00 96.75 239 ALA A CA 1
ATOM 1868 C C . ALA A 1 239 ? -3.127 0.446 9.838 1.00 96.75 239 ALA A C 1
ATOM 1870 O O . ALA A 1 239 ? -2.613 0.859 8.796 1.00 96.75 239 ALA A O 1
ATOM 1871 N N . GLY A 1 240 ? -3.055 1.146 10.971 1.00 95.12 240 GLY A N 1
ATOM 1872 C CA . GLY A 1 240 ? -2.209 2.329 11.069 1.00 95.12 240 GLY A CA 1
ATOM 1873 C C . GLY A 1 240 ? -2.354 3.151 12.340 1.00 95.12 240 GLY A C 1
ATOM 1874 O O . GLY A 1 240 ? -2.609 2.619 13.412 1.00 95.12 240 GLY A O 1
ATOM 1875 N N . ALA A 1 241 ? -2.148 4.462 12.220 1.00 92.44 241 ALA A N 1
ATOM 1876 C CA . ALA A 1 241 ? -2.014 5.396 13.341 1.00 92.44 241 ALA A CA 1
ATOM 1877 C C . ALA A 1 241 ? -3.324 6.072 13.787 1.00 92.44 241 ALA A C 1
ATOM 1879 O O . ALA A 1 241 ? -3.325 6.874 14.725 1.00 92.44 241 ALA A O 1
ATOM 1880 N N . PHE A 1 242 ? -4.436 5.809 13.102 1.00 93.12 242 PHE A N 1
ATOM 1881 C CA . PHE A 1 242 ? -5.745 6.400 13.398 1.00 93.12 242 PHE A CA 1
ATOM 1882 C C . PHE A 1 242 ? -6.319 5.880 14.718 1.00 93.12 242 PHE A C 1
ATOM 1884 O O . PHE A 1 242 ? -6.083 4.739 15.103 1.00 93.12 242 PHE A O 1
ATOM 1891 N N . GLY A 1 243 ? -7.022 6.736 15.461 1.00 91.06 243 GLY A N 1
ATOM 1892 C CA . GLY A 1 243 ? -7.494 6.422 16.814 1.00 91.06 243 GLY A CA 1
ATOM 1893 C C . GLY A 1 243 ? -6.402 6.144 17.849 1.00 91.06 243 GLY A C 1
ATOM 1894 O O . GLY A 1 243 ? -6.731 5.823 18.992 1.00 91.06 243 GLY A O 1
ATOM 1895 N N . GLY A 1 244 ? -5.123 6.243 17.468 1.00 84.94 244 GLY A N 1
ATOM 1896 C CA . GLY A 1 244 ? -3.973 6.093 18.351 1.00 84.94 244 GLY A CA 1
ATOM 1897 C C . GLY A 1 244 ? -3.767 7.314 19.249 1.00 84.94 244 GLY A C 1
ATOM 1898 O O . GLY A 1 244 ? -4.522 8.288 19.208 1.00 84.94 244 GLY A O 1
ATOM 1899 N N . ARG A 1 245 ? -2.722 7.290 20.079 1.00 82.81 245 ARG A N 1
ATOM 1900 C CA . ARG A 1 245 ? -2.454 8.368 21.046 1.00 82.81 245 ARG A CA 1
ATOM 1901 C C . ARG A 1 245 ? -2.044 9.686 20.388 1.00 82.81 245 ARG A C 1
ATOM 1903 O O . ARG A 1 245 ? -1.120 9.718 19.584 1.00 82.81 245 ARG A O 1
ATOM 1910 N N . ASN A 1 246 ? -2.649 10.779 20.855 1.00 82.44 246 ASN A N 1
ATOM 1911 C CA . ASN A 1 246 ? -2.265 12.173 20.584 1.00 82.44 246 ASN A CA 1
ATOM 1912 C C . ASN A 1 246 ? -1.779 12.894 21.867 1.00 82.44 246 ASN A C 1
ATOM 1914 O O . ASN A 1 246 ? -1.665 14.117 21.925 1.00 82.44 246 ASN A O 1
ATOM 1918 N N . GLY A 1 247 ? -1.533 12.142 22.943 1.00 80.19 247 GLY A N 1
ATOM 1919 C CA . GLY A 1 247 ? -1.144 12.677 24.242 1.00 80.19 247 GLY A CA 1
ATOM 1920 C C . GLY A 1 247 ? -1.297 11.652 25.361 1.00 80.19 247 GLY A C 1
ATOM 1921 O O . GLY A 1 247 ? -1.464 10.456 25.118 1.00 80.19 247 GLY A O 1
ATOM 1922 N N . VAL A 1 248 ? -1.226 12.126 26.609 1.00 74.38 248 VAL A N 1
ATOM 1923 C CA . VAL A 1 248 ? -1.414 11.274 27.797 1.00 74.38 248 VAL A CA 1
ATOM 1924 C C . VAL A 1 248 ? -2.867 10.823 27.931 1.00 74.38 248 VAL A C 1
ATOM 1926 O O . VAL A 1 248 ? -3.087 9.660 28.252 1.00 74.38 248 VAL A O 1
ATOM 1929 N N . ASP A 1 249 ? -3.818 11.707 27.623 1.00 76.19 249 ASP A N 1
ATOM 1930 C CA . ASP A 1 249 ? -5.259 11.487 27.821 1.00 76.19 249 ASP A CA 1
ATOM 1931 C C . ASP A 1 249 ? -6.084 11.767 26.551 1.00 76.19 249 ASP A C 1
ATOM 1933 O O . ASP A 1 249 ? -7.305 11.878 26.603 1.00 76.19 249 ASP A O 1
ATOM 1937 N N . THR A 1 250 ? -5.424 11.916 25.401 1.00 84.25 250 THR A N 1
ATOM 1938 C CA . THR A 1 250 ? -6.067 12.240 24.124 1.00 84.25 250 THR A CA 1
ATOM 1939 C C . THR A 1 250 ? -5.683 11.232 23.052 1.00 84.25 250 THR A C 1
ATOM 1941 O O . THR A 1 250 ? -4.544 10.756 22.987 1.00 84.25 250 THR A O 1
ATOM 1944 N N . THR A 1 251 ? -6.635 10.927 22.177 1.00 86.50 251 THR A N 1
ATOM 1945 C CA . THR A 1 251 ? -6.421 10.135 20.966 1.00 86.50 251 THR A CA 1
ATOM 1946 C C . THR A 1 251 ? -6.614 11.009 19.737 1.00 86.50 251 THR A C 1
ATOM 1948 O O . THR A 1 251 ? -7.261 12.057 19.793 1.00 86.50 251 THR A O 1
ATOM 1951 N N . PHE A 1 252 ? -6.031 10.594 18.620 1.00 89.50 252 PHE A N 1
ATOM 1952 C CA . PHE A 1 252 ? -6.502 11.044 17.321 1.00 89.50 252 PHE A CA 1
ATOM 1953 C C . PHE A 1 252 ? -7.909 10.501 17.074 1.00 89.50 252 PHE A C 1
ATOM 1955 O O . PHE A 1 252 ? -8.333 9.537 17.716 1.00 89.50 252 PHE A O 1
ATOM 1962 N N . ASP A 1 253 ? -8.618 11.104 16.127 1.00 91.94 253 ASP A N 1
ATOM 1963 C CA . ASP A 1 253 ? -9.875 10.535 15.656 1.00 91.94 253 ASP A CA 1
ATOM 1964 C C . ASP A 1 253 ? -9.615 9.135 15.082 1.00 91.94 253 ASP A C 1
ATOM 1966 O O . ASP A 1 253 ? -8.598 8.904 14.414 1.00 91.94 253 ASP A O 1
ATOM 1970 N N . GLY A 1 254 ? -10.536 8.205 15.327 1.00 93.38 254 GLY A N 1
ATOM 1971 C CA . GLY A 1 254 ? -10.593 6.963 14.568 1.00 93.38 254 GLY A CA 1
ATOM 1972 C C . GLY A 1 254 ? -11.056 7.277 13.153 1.00 93.38 254 GLY A C 1
ATOM 1973 O O . GLY A 1 254 ? -10.238 7.503 12.259 1.00 93.38 254 GLY A O 1
ATOM 1974 N N . PHE A 1 255 ? -12.373 7.398 12.992 1.00 95.25 255 PHE A N 1
ATOM 1975 C CA . PHE A 1 255 ? -12.987 8.057 11.843 1.00 95.25 255 PHE A CA 1
ATOM 1976 C C . PHE A 1 255 ? -13.234 9.544 12.111 1.00 95.25 255 PHE A C 1
ATOM 1978 O O . PHE A 1 255 ? -13.456 9.954 13.251 1.00 95.25 255 PHE A O 1
ATOM 1985 N N . LYS A 1 256 ? -13.243 10.364 11.054 1.00 92.38 256 LYS A N 1
ATOM 1986 C CA . LYS A 1 256 ? -13.441 11.819 11.172 1.00 92.38 256 LYS A CA 1
ATOM 1987 C C . LYS A 1 256 ? -14.837 12.248 11.625 1.00 92.38 256 LYS A C 1
ATOM 1989 O O . LYS A 1 256 ? -14.971 13.336 12.179 1.00 92.38 256 LYS A O 1
ATOM 1994 N N . ASP A 1 257 ? -15.847 11.400 11.459 1.00 92.62 257 ASP A N 1
ATOM 1995 C CA . ASP A 1 257 ? -17.196 11.616 11.997 1.00 92.62 257 ASP A CA 1
ATOM 1996 C C . ASP A 1 257 ? -17.311 11.345 13.513 1.00 92.62 257 ASP A C 1
ATOM 1998 O O . ASP A 1 257 ? -18.390 11.503 14.084 1.00 92.62 257 ASP A O 1
ATOM 2002 N N . GLY A 1 258 ? -16.216 10.941 14.168 1.00 91.75 258 GLY A N 1
ATOM 2003 C CA . GLY A 1 258 ? -16.174 10.591 15.587 1.00 91.75 258 GLY A CA 1
ATOM 2004 C C . GLY A 1 258 ? -16.498 9.125 15.886 1.00 91.75 258 GLY A C 1
ATOM 2005 O O . GLY A 1 258 ? -16.469 8.732 17.050 1.00 91.75 258 GLY A O 1
ATOM 2006 N N . THR A 1 259 ? -16.783 8.302 14.871 1.00 94.25 259 THR A N 1
ATOM 2007 C CA . THR A 1 259 ? -16.923 6.851 15.053 1.00 94.25 259 THR A CA 1
ATOM 2008 C C . THR A 1 259 ? -15.597 6.252 15.519 1.00 94.25 259 THR A C 1
ATOM 2010 O O . THR A 1 259 ? -14.527 6.578 14.992 1.00 94.25 259 THR A O 1
ATOM 2013 N N . GLU A 1 260 ? -15.674 5.349 16.495 1.00 91.69 260 GLU A N 1
ATOM 2014 C CA . GLU A 1 260 ? -14.507 4.661 17.043 1.00 91.69 260 GLU A CA 1
ATOM 2015 C C . GLU A 1 260 ? -13.812 3.793 15.985 1.00 91.69 260 GLU A C 1
ATOM 2017 O O . GLU A 1 260 ? -14.446 3.086 15.195 1.00 91.69 260 GLU A O 1
ATOM 2022 N N . ALA A 1 261 ? -12.486 3.887 15.971 1.00 94.06 261 ALA A N 1
ATOM 2023 C CA . ALA A 1 261 ? -11.589 3.064 15.179 1.00 94.06 261 ALA A CA 1
ATOM 2024 C C . ALA A 1 261 ? -10.181 3.235 15.743 1.00 94.06 261 ALA A C 1
ATOM 2026 O O . ALA A 1 261 ? -9.620 4.318 15.639 1.00 94.06 261 ALA A O 1
ATOM 2027 N N . HIS A 1 262 ? -9.606 2.191 16.334 1.00 92.81 262 HIS A N 1
ATOM 2028 C CA . HIS A 1 262 ? -8.310 2.285 17.011 1.00 92.81 262 HIS A CA 1
ATOM 2029 C C . HIS A 1 262 ? -7.278 1.385 16.346 1.00 92.81 262 HIS A C 1
ATOM 2031 O O . HIS A 1 2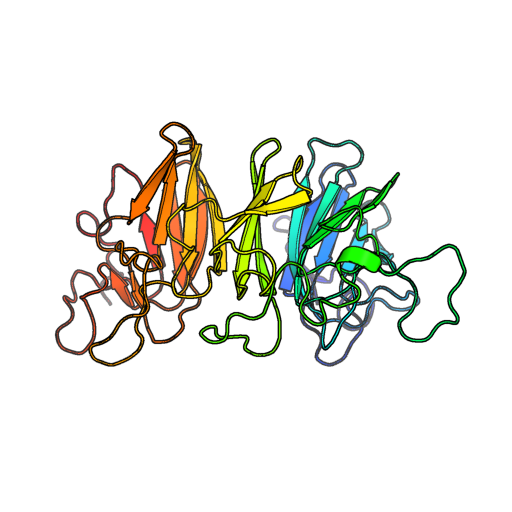62 ? -7.196 0.189 16.640 1.00 92.81 262 HIS A O 1
ATOM 2037 N N . CYS A 1 263 ? -6.501 1.989 15.448 1.00 94.06 263 CYS A N 1
ATOM 2038 C CA . CYS A 1 263 ? -5.361 1.430 14.724 1.00 94.06 263 CYS A CA 1
ATOM 2039 C C . CYS A 1 263 ? -5.646 0.236 13.801 1.00 94.06 263 CYS A C 1
ATOM 2041 O O . CYS A 1 263 ? -4.810 -0.078 12.959 1.00 94.06 263 CYS A O 1
ATOM 2043 N N . ALA A 1 264 ? -6.800 -0.418 13.935 1.00 94.62 264 ALA A N 1
ATOM 2044 C CA . ALA A 1 264 ? -7.230 -1.532 13.106 1.00 94.62 264 ALA A CA 1
ATOM 2045 C C . ALA A 1 264 ? -8.748 -1.476 12.865 1.00 94.62 264 ALA A C 1
ATOM 2047 O O . ALA A 1 264 ? -9.542 -1.384 13.807 1.00 94.62 264 ALA A O 1
ATOM 2048 N N . ILE A 1 265 ? -9.149 -1.541 11.596 1.00 96.75 265 ILE A N 1
ATOM 2049 C CA . ILE A 1 265 ? -10.551 -1.586 11.153 1.00 96.75 265 ILE A CA 1
ATOM 2050 C C . ILE A 1 265 ? -10.719 -2.619 10.045 1.00 96.75 265 ILE A C 1
ATOM 2052 O O . ILE A 1 265 ? -9.749 -3.067 9.434 1.00 96.75 265 ILE A O 1
ATOM 2056 N N . SER A 1 266 ? -11.972 -2.967 9.772 1.00 97.50 266 SER A N 1
ATOM 2057 C CA . SER A 1 266 ? -12.356 -3.726 8.588 1.00 97.50 266 SER A CA 1
ATOM 2058 C C . SER A 1 266 ? -13.486 -3.047 7.827 1.00 97.50 266 SER A C 1
ATOM 2060 O O . SER A 1 266 ? -14.292 -2.308 8.399 1.00 97.50 266 SER A O 1
ATOM 2062 N N . TYR A 1 267 ? -13.543 -3.347 6.539 1.00 98.38 267 TYR A N 1
ATOM 2063 C CA . TYR A 1 267 ? -14.652 -3.082 5.646 1.00 98.38 267 TYR A CA 1
ATOM 2064 C C . TYR A 1 267 ? -15.166 -4.412 5.102 1.00 98.38 267 TYR A C 1
ATOM 2066 O O . TYR A 1 267 ? -14.389 -5.260 4.662 1.00 98.38 267 TYR A O 1
ATOM 2074 N N . ASP A 1 268 ? -16.481 -4.587 5.137 1.00 97.62 268 ASP A N 1
ATOM 2075 C CA . ASP A 1 268 ? -17.170 -5.714 4.525 1.00 97.62 268 ASP A CA 1
ATOM 2076 C C . ASP A 1 268 ? -17.869 -5.237 3.242 1.00 97.62 268 ASP A C 1
ATOM 2078 O O . ASP A 1 268 ? -18.889 -4.541 3.329 1.00 97.62 268 ASP A O 1
ATOM 2082 N N . PRO A 1 269 ? -17.348 -5.587 2.050 1.00 96.62 269 PRO A N 1
ATOM 2083 C CA . PRO A 1 269 ? -17.971 -5.219 0.783 1.00 96.62 269 PRO A CA 1
ATOM 2084 C C . PRO A 1 269 ? -19.355 -5.844 0.574 1.00 96.62 269 PRO A C 1
ATOM 2086 O O . PRO A 1 269 ? -20.164 -5.287 -0.165 1.00 96.62 269 PRO A O 1
ATOM 2089 N N . ALA A 1 270 ? -19.654 -6.986 1.206 1.00 96.56 270 ALA A N 1
ATOM 2090 C CA . ALA A 1 270 ? -20.929 -7.679 1.025 1.00 96.56 270 ALA A CA 1
ATOM 2091 C C . ALA A 1 270 ? -22.084 -6.939 1.714 1.00 96.56 270 ALA A C 1
ATOM 2093 O O . ALA A 1 270 ? -23.210 -6.935 1.216 1.00 96.56 270 ALA A O 1
ATOM 2094 N N . THR A 1 271 ? -21.805 -6.293 2.845 1.00 96.94 271 THR A N 1
ATOM 2095 C CA . THR A 1 271 ? -22.785 -5.508 3.613 1.00 96.94 271 THR A CA 1
ATOM 2096 C C . THR A 1 271 ? -22.581 -4.001 3.484 1.00 96.94 271 THR A C 1
ATOM 2098 O O . THR A 1 271 ? -23.427 -3.235 3.943 1.00 96.94 271 THR A O 1
ATOM 2101 N N . ASN A 1 272 ? -21.485 -3.569 2.854 1.00 96.31 272 ASN A N 1
ATOM 2102 C CA . ASN A 1 272 ? -21.042 -2.180 2.784 1.00 96.31 272 ASN A CA 1
ATOM 2103 C C . ASN A 1 272 ? -20.926 -1.535 4.178 1.00 96.31 272 ASN A C 1
ATOM 2105 O O . ASN A 1 272 ? -21.420 -0.431 4.417 1.00 96.31 272 ASN A O 1
ATOM 2109 N N . THR A 1 273 ? -20.302 -2.245 5.121 1.00 96.81 273 THR A N 1
ATOM 2110 C CA . THR A 1 273 ? -20.168 -1.785 6.511 1.00 96.81 273 THR A CA 1
ATOM 2111 C C . THR A 1 273 ? -18.721 -1.715 6.958 1.00 96.81 273 THR A C 1
ATOM 2113 O O . THR A 1 273 ? -17.936 -2.619 6.685 1.00 96.81 273 THR A O 1
ATOM 2116 N N . TRP A 1 274 ? -18.410 -0.674 7.723 1.00 97.56 274 TRP A N 1
ATOM 2117 C CA . TRP A 1 274 ? -17.140 -0.504 8.422 1.00 97.56 274 TRP A CA 1
ATOM 2118 C C . TRP A 1 274 ? -17.272 -0.934 9.880 1.00 97.56 274 TRP A C 1
ATOM 2120 O O . TRP A 1 274 ? -18.297 -0.669 10.510 1.00 97.56 274 TRP A O 1
ATOM 2130 N N . ALA A 1 275 ? -16.233 -1.564 10.422 1.00 94.06 275 ALA A N 1
ATOM 2131 C CA . ALA A 1 275 ? -16.201 -2.000 11.812 1.00 94.06 275 ALA A CA 1
ATOM 2132 C C . ALA A 1 275 ? -14.812 -1.827 12.434 1.00 94.06 275 ALA A C 1
ATOM 2134 O O . ALA A 1 275 ? -13.796 -2.153 11.816 1.00 94.06 275 ALA A O 1
ATOM 2135 N N . GLN A 1 276 ? -14.783 -1.380 13.690 1.00 92.00 276 GLN A N 1
ATOM 2136 C CA . GLN A 1 276 ? -13.619 -1.545 14.556 1.00 92.00 276 GLN A CA 1
ATOM 2137 C C . GLN A 1 276 ? -13.406 -3.027 14.883 1.00 92.00 276 GLN A C 1
ATOM 2139 O O . GLN A 1 276 ? -14.363 -3.792 15.011 1.00 92.00 276 GLN A O 1
ATOM 2144 N N . LEU A 1 277 ? -12.144 -3.425 15.049 1.00 90.44 277 LEU A N 1
ATOM 2145 C CA . LEU A 1 277 ? -11.784 -4.782 15.452 1.00 90.44 277 LEU A CA 1
ATOM 2146 C C . LEU A 1 277 ? -11.643 -4.881 16.970 1.00 90.44 277 LEU A C 1
ATOM 2148 O O . LEU A 1 277 ? -10.664 -4.401 17.545 1.00 90.44 277 LEU A O 1
ATOM 2152 N N . GLY A 1 278 ? -12.636 -5.491 17.620 1.00 85.94 278 GLY A N 1
ATOM 2153 C CA . GLY A 1 278 ? -12.675 -5.639 19.076 1.00 85.94 278 GLY A CA 1
ATOM 2154 C C . GLY A 1 278 ? -12.481 -4.293 19.784 1.00 85.94 278 GLY A C 1
ATOM 2155 O O . GLY A 1 278 ? -13.088 -3.284 19.422 1.00 85.94 278 GLY A O 1
ATOM 2156 N N . SER A 1 279 ? -11.582 -4.255 20.767 1.00 85.88 279 SER A N 1
ATOM 2157 C CA . SER A 1 279 ? -11.186 -3.025 21.474 1.00 85.88 279 SER A CA 1
ATOM 2158 C C . SER A 1 279 ? -10.083 -2.204 20.773 1.00 85.88 279 SER A C 1
ATOM 2160 O O . SER A 1 279 ? -9.614 -1.208 21.332 1.00 85.88 279 SER A O 1
ATOM 2162 N N . GLY A 1 280 ? -9.624 -2.639 19.594 1.00 89.44 280 GLY A N 1
ATOM 2163 C CA . GLY A 1 280 ? -8.501 -2.062 18.850 1.00 89.44 280 GLY A CA 1
ATOM 2164 C C . GLY A 1 280 ? -7.129 -2.270 19.499 1.00 89.44 280 GLY A C 1
ATOM 2165 O O . GLY A 1 280 ? -6.982 -3.087 20.411 1.00 89.44 280 GLY A O 1
ATOM 2166 N N . LEU A 1 281 ? -6.119 -1.530 19.029 1.00 90.88 281 LEU A N 1
ATOM 2167 C CA . LEU A 1 281 ? -4.734 -1.601 19.523 1.00 90.88 281 LEU A CA 1
ATOM 2168 C C . LEU A 1 281 ? -4.350 -0.335 20.306 1.00 90.88 281 LEU A C 1
ATOM 2170 O O . LEU A 1 281 ? -4.772 0.771 19.974 1.00 90.88 281 LEU A O 1
ATOM 2174 N N . SER A 1 282 ? -3.518 -0.498 21.336 1.00 88.94 282 SER A N 1
ATOM 2175 C CA . SER A 1 282 ? -2.961 0.597 22.138 1.00 88.94 282 SER A CA 1
ATOM 2176 C C . SER A 1 282 ? -1.548 0.931 21.690 1.00 88.94 282 SER A C 1
ATOM 2178 O O . SER A 1 282 ? -0.597 0.175 21.926 1.00 88.94 282 SER A O 1
ATOM 2180 N N . SER A 1 283 ? -1.419 2.080 21.039 1.00 83.88 283 SER A N 1
ATOM 2181 C CA . SER A 1 283 ? -0.193 2.502 20.381 1.00 83.88 283 SER A CA 1
ATOM 2182 C C . SER A 1 283 ? 0.523 3.645 21.095 1.00 83.88 283 SER A C 1
ATOM 2184 O O . SER A 1 283 ? -0.050 4.356 21.927 1.00 83.88 283 SER A O 1
ATOM 2186 N N . HIS A 1 284 ? 1.772 3.887 20.696 1.00 81.56 284 HIS A N 1
ATOM 2187 C CA . HIS A 1 284 ? 2.447 5.157 20.981 1.00 81.56 284 HIS A CA 1
ATOM 2188 C C . HIS A 1 284 ? 1.851 6.309 20.170 1.00 81.56 284 HIS A C 1
ATOM 2190 O O . HIS A 1 284 ? 0.892 6.141 19.412 1.00 81.56 284 HIS A O 1
ATOM 2196 N N . VAL A 1 285 ? 2.422 7.498 20.352 1.00 80.56 285 VAL A N 1
ATOM 2197 C CA . VAL A 1 285 ? 2.167 8.635 19.469 1.00 80.56 285 VAL A CA 1
ATOM 2198 C C . VAL A 1 285 ? 2.819 8.337 18.116 1.00 80.56 285 VAL A C 1
ATOM 2200 O O . VAL A 1 285 ? 4.027 8.133 18.057 1.00 80.56 285 VAL A O 1
ATOM 2203 N N . PHE A 1 286 ? 2.013 8.335 17.052 1.00 79.81 286 PHE A N 1
ATOM 2204 C CA . PHE A 1 286 ? 2.423 8.082 15.660 1.00 79.81 286 PHE A CA 1
ATOM 2205 C C . PHE A 1 286 ? 2.979 6.676 15.368 1.00 79.81 286 PHE A C 1
ATOM 2207 O O . PHE A 1 286 ? 4.106 6.562 14.886 1.00 79.81 286 PHE A O 1
ATOM 2214 N N . PRO A 1 287 ? 2.217 5.603 15.631 1.00 88.06 287 PRO A N 1
ATOM 2215 C CA . PRO A 1 287 ? 2.722 4.260 15.402 1.00 88.06 287 PRO A CA 1
ATOM 2216 C C . PRO A 1 287 ? 2.792 3.922 13.907 1.00 88.06 287 PRO A C 1
ATOM 2218 O O . PRO A 1 287 ? 1.918 4.305 13.122 1.00 88.06 287 PRO A O 1
ATOM 2221 N N . GLU A 1 288 ? 3.795 3.143 13.517 1.00 91.94 288 GLU A N 1
ATOM 2222 C CA . GLU A 1 288 ? 3.727 2.363 12.283 1.00 91.94 288 GLU A CA 1
ATOM 2223 C C . GLU A 1 288 ? 3.156 0.985 12.616 1.00 91.94 288 GLU A C 1
ATOM 2225 O O . GLU A 1 288 ? 3.734 0.261 13.421 1.00 91.94 288 GLU A O 1
ATOM 2230 N N . ILE A 1 289 ? 1.994 0.644 12.051 1.00 94.06 289 ILE A N 1
ATOM 2231 C CA . ILE A 1 289 ? 1.346 -0.662 12.242 1.00 94.06 289 ILE A CA 1
ATOM 2232 C C . ILE A 1 289 ? 1.039 -1.223 10.865 1.00 94.06 289 ILE A C 1
ATOM 2234 O O . ILE A 1 289 ? 0.225 -0.665 10.134 1.00 94.06 289 ILE A O 1
ATOM 2238 N N . ARG A 1 290 ? 1.720 -2.314 10.537 1.00 95.19 290 ARG A N 1
ATOM 2239 C CA . ARG A 1 290 ? 1.565 -3.101 9.317 1.00 95.19 290 ARG A CA 1
ATOM 2240 C C . ARG A 1 290 ? 0.764 -4.356 9.616 1.00 95.19 290 ARG A C 1
ATOM 2242 O O . ARG A 1 290 ? 0.526 -4.690 10.783 1.00 95.19 290 ARG A O 1
ATOM 2249 N N . MET A 1 291 ? 0.371 -5.067 8.577 1.00 95.75 291 MET A N 1
ATOM 2250 C CA . MET A 1 291 ? -0.296 -6.342 8.720 1.00 95.75 291 MET A CA 1
ATOM 2251 C C . MET A 1 291 ? 0.099 -7.335 7.638 1.00 95.75 291 MET A C 1
ATOM 2253 O O . MET A 1 291 ? 0.807 -7.017 6.693 1.00 95.75 291 MET A O 1
ATOM 2257 N N . CYS A 1 292 ? -0.315 -8.576 7.850 1.00 94.94 292 CYS A N 1
ATOM 2258 C CA . CYS A 1 292 ? -0.382 -9.578 6.806 1.00 94.94 292 CYS A CA 1
ATOM 2259 C C . CYS A 1 292 ? -1.547 -10.533 7.070 1.00 94.94 292 CYS A C 1
ATOM 2261 O O . CYS A 1 292 ? -1.943 -10.762 8.222 1.00 94.94 292 CYS A O 1
ATOM 2263 N N . VAL A 1 293 ? -2.081 -11.118 6.008 1.00 95.25 293 VAL A N 1
ATOM 2264 C CA . VAL A 1 293 ? -3.203 -12.047 6.057 1.00 95.25 293 VAL A CA 1
ATOM 2265 C C . VAL A 1 293 ? -2.771 -13.456 5.655 1.00 95.25 293 VAL A C 1
ATOM 2267 O O . VAL A 1 293 ? -2.029 -13.672 4.700 1.00 95.25 293 VAL A O 1
ATOM 2270 N N . ASN A 1 294 ? -3.275 -14.447 6.391 1.00 94.44 294 ASN A N 1
ATOM 2271 C CA . ASN A 1 294 ? -3.190 -15.860 6.038 1.00 94.44 294 ASN A CA 1
ATOM 2272 C C . ASN A 1 294 ? -4.576 -16.500 6.182 1.00 94.44 294 ASN A C 1
ATOM 2274 O O . ASN A 1 294 ? -5.031 -16.809 7.288 1.00 94.44 294 ASN A O 1
ATOM 2278 N N . GLY A 1 295 ? -5.271 -16.669 5.061 1.00 94.56 295 GLY A N 1
ATOM 2279 C CA . GLY A 1 295 ? -6.668 -17.082 5.052 1.00 94.56 295 GLY A CA 1
ATOM 2280 C C . GLY A 1 295 ? -7.569 -16.032 5.703 1.00 94.56 295 GLY A C 1
ATOM 2281 O O . GLY A 1 295 ? -7.713 -14.929 5.189 1.00 94.56 295 GLY A O 1
ATOM 2282 N N . ASN A 1 296 ? -8.158 -16.368 6.856 1.00 94.00 296 ASN A N 1
ATOM 2283 C CA . ASN A 1 296 ? -8.986 -15.452 7.660 1.00 94.00 296 ASN A CA 1
ATOM 2284 C C . ASN A 1 296 ? -8.252 -14.867 8.874 1.00 94.00 296 ASN A C 1
ATOM 2286 O O . ASN A 1 296 ? -8.853 -14.139 9.666 1.00 94.00 296 ASN A O 1
ATOM 2290 N N . ASP A 1 297 ? -6.989 -15.241 9.071 1.00 92.19 297 ASP A N 1
ATOM 2291 C CA . ASP A 1 297 ? -6.165 -14.701 10.139 1.00 92.19 297 ASP A CA 1
ATOM 2292 C C . ASP A 1 297 ? -5.458 -13.439 9.668 1.00 92.19 297 ASP A C 1
ATOM 2294 O O . ASP A 1 297 ? -4.731 -13.469 8.679 1.00 92.19 297 ASP A O 1
ATOM 2298 N N . VAL A 1 298 ? -5.640 -12.358 10.419 1.00 94.38 298 VAL A N 1
ATOM 2299 C CA . VAL A 1 298 ? -4.955 -11.085 10.204 1.00 94.38 298 VAL A CA 1
ATOM 2300 C C . VAL A 1 298 ? -3.937 -10.901 11.315 1.00 94.38 298 VAL A C 1
ATOM 2302 O O . VAL A 1 298 ? -4.283 -10.932 12.499 1.00 94.38 298 VAL A O 1
ATOM 2305 N N . TYR A 1 299 ? -2.678 -10.731 10.948 1.00 92.81 299 TYR A N 1
ATOM 2306 C CA . TYR A 1 299 ? -1.578 -10.499 11.869 1.00 92.81 299 TYR A CA 1
ATOM 2307 C C . TYR A 1 299 ? -1.187 -9.035 11.785 1.00 92.81 299 TYR A C 1
ATOM 2309 O O . TYR A 1 299 ? -0.883 -8.551 10.708 1.00 92.81 299 TYR A O 1
ATOM 2317 N N . TYR A 1 300 ? -1.178 -8.344 12.916 1.00 93.44 300 TYR A N 1
ATOM 2318 C CA . TYR A 1 300 ? -0.738 -6.959 13.023 1.00 93.44 300 TYR A CA 1
ATOM 2319 C C . TYR A 1 300 ? 0.648 -6.931 13.634 1.00 93.44 300 TYR A C 1
ATOM 2321 O O . TYR A 1 300 ? 0.889 -7.623 14.625 1.00 93.44 300 TYR A O 1
ATOM 2329 N N . VAL A 1 301 ? 1.533 -6.110 13.080 1.00 93.25 301 VAL A N 1
ATOM 2330 C CA . VAL A 1 301 ? 2.881 -5.896 13.604 1.00 93.25 301 VAL A CA 1
ATOM 2331 C C . VAL A 1 301 ? 3.219 -4.413 13.628 1.00 93.25 301 VAL A C 1
ATOM 2333 O O . VAL A 1 301 ? 2.842 -3.683 12.717 1.00 93.25 301 VAL A O 1
ATOM 2336 N N . GLY A 1 302 ? 3.928 -3.951 14.655 1.00 92.06 302 GLY A N 1
ATOM 2337 C CA . GLY A 1 302 ? 4.392 -2.563 14.717 1.00 92.06 302 GLY A CA 1
ATOM 2338 C C . GLY A 1 302 ? 4.255 -1.916 16.087 1.00 92.06 302 GLY A C 1
ATOM 2339 O O . GLY A 1 302 ? 4.193 -2.608 17.094 1.00 92.06 302 GLY A O 1
ATOM 2340 N N . ASP A 1 303 ? 4.204 -0.586 16.135 1.00 89.88 303 ASP A N 1
ATOM 2341 C CA . ASP A 1 303 ? 4.415 0.224 17.346 1.00 89.88 303 ASP A CA 1
ATOM 2342 C C . ASP A 1 303 ? 3.202 0.286 18.302 1.00 89.88 303 ASP A C 1
ATOM 2344 O O . ASP A 1 303 ? 2.644 1.349 18.605 1.00 89.88 303 ASP A O 1
ATOM 2348 N N . PHE A 1 304 ? 2.801 -0.867 18.832 1.00 89.44 304 PHE A N 1
ATOM 2349 C CA . PHE A 1 304 ? 1.794 -0.998 19.884 1.00 89.44 304 PHE A CA 1
ATOM 2350 C C . PHE A 1 304 ? 2.254 -1.954 20.986 1.00 89.44 304 PHE A C 1
ATOM 2352 O O . PHE A 1 304 ? 3.028 -2.883 20.761 1.00 89.44 304 PHE A O 1
ATOM 2359 N N . HIS A 1 305 ? 1.774 -1.724 22.207 1.00 86.25 305 HIS A N 1
ATOM 2360 C CA . HIS A 1 305 ? 2.177 -2.518 23.373 1.00 86.25 305 HIS A CA 1
ATOM 2361 C C . HIS A 1 305 ? 1.049 -3.380 23.930 1.00 86.25 305 HIS A C 1
ATOM 2363 O O . HIS A 1 305 ? 1.319 -4.436 24.500 1.00 86.25 305 HIS A O 1
ATOM 2369 N N . TYR A 1 306 ? -0.203 -2.959 23.751 1.00 87.06 306 TYR A N 1
ATOM 2370 C CA . TYR A 1 306 ? -1.352 -3.638 24.338 1.00 87.06 306 TYR A CA 1
ATOM 2371 C C . TYR A 1 306 ? -2.494 -3.776 23.342 1.00 87.06 306 TYR A C 1
ATOM 2373 O O . TYR A 1 306 ? -2.655 -2.969 22.423 1.00 87.06 306 TYR A O 1
ATOM 2381 N N . ILE A 1 307 ? -3.326 -4.777 23.585 1.00 86.50 307 ILE A N 1
ATOM 2382 C CA . ILE A 1 307 ? -4.676 -4.846 23.047 1.00 86.50 307 ILE A CA 1
ATOM 2383 C C . ILE A 1 307 ? -5.583 -3.903 23.837 1.00 86.50 307 ILE A C 1
ATOM 2385 O O . ILE A 1 307 ? -5.525 -3.862 25.063 1.00 86.50 307 ILE A O 1
ATOM 2389 N N . GLY A 1 308 ? -6.471 -3.205 23.135 1.00 86.31 308 GLY A N 1
ATOM 2390 C CA . GLY A 1 308 ? -7.453 -2.287 23.699 1.00 86.31 308 GLY A CA 1
ATOM 2391 C C . GLY A 1 308 ? -6.883 -0.894 23.886 1.00 86.31 308 GLY A C 1
ATOM 2392 O O . GLY A 1 308 ? -5.984 -0.709 24.697 1.00 86.31 308 GLY A O 1
ATOM 2393 N N . HIS A 1 309 ? -7.431 0.100 23.182 1.00 85.25 309 HIS A N 1
ATOM 2394 C CA . HIS A 1 309 ? -6.890 1.471 23.144 1.00 85.25 309 HIS A CA 1
ATOM 2395 C C . HIS A 1 309 ? -6.697 2.124 24.534 1.00 85.25 309 HIS A C 1
ATOM 2397 O O . HIS A 1 309 ? -5.849 3.000 24.709 1.00 85.25 309 HIS A O 1
ATOM 2403 N N . ALA A 1 310 ? -7.469 1.688 25.536 1.00 84.12 310 ALA A N 1
ATOM 2404 C CA . ALA A 1 310 ? -7.397 2.166 26.914 1.00 84.12 310 ALA A CA 1
ATOM 2405 C C . ALA A 1 310 ? -6.245 1.552 27.739 1.00 84.12 310 ALA A C 1
ATOM 2407 O O . ALA A 1 310 ? -5.888 2.093 28.786 1.00 84.12 310 ALA A O 1
ATOM 2408 N N . ASN A 1 311 ? -5.647 0.443 27.297 1.00 85.25 311 ASN A N 1
ATOM 2409 C CA . ASN A 1 311 ? -4.582 -0.245 28.023 1.00 85.25 311 ASN A CA 1
ATOM 2410 C C . ASN A 1 311 ? -3.235 0.423 27.746 1.00 85.25 311 ASN A C 1
ATOM 2412 O O . ASN A 1 311 ? -2.551 0.110 26.777 1.00 85.25 311 ASN A O 1
ATOM 2416 N N . PHE A 1 312 ? -2.847 1.380 28.586 1.00 78.94 312 PHE A N 1
ATOM 2417 C CA . PHE A 1 312 ? -1.565 2.069 28.461 1.00 78.94 312 PHE A CA 1
ATOM 2418 C C . PHE A 1 312 ? -0.975 2.468 29.819 1.00 78.94 312 PHE A C 1
ATOM 2420 O O . PHE A 1 312 ? -1.672 2.636 30.823 1.00 78.94 312 PHE A O 1
ATOM 2427 N N . GLY A 1 313 ? 0.340 2.695 29.826 1.00 76.81 313 GLY A N 1
ATOM 2428 C CA . GLY A 1 313 ? 1.063 3.222 30.980 1.00 76.81 313 GLY A CA 1
ATOM 2429 C C . GLY A 1 313 ? 1.148 2.249 32.165 1.00 76.81 313 GLY A C 1
ATOM 2430 O O . GLY A 1 313 ? 0.851 1.065 32.032 1.00 76.81 313 GLY A O 1
ATOM 2431 N N . PRO A 1 314 ? 1.539 2.735 33.358 1.00 77.06 314 PRO A N 1
ATOM 2432 C CA . PRO A 1 314 ? 1.811 1.883 34.523 1.00 77.06 314 PRO A CA 1
ATOM 2433 C C . PRO A 1 314 ? 0.604 1.093 35.053 1.00 77.06 314 PRO A C 1
ATOM 2435 O O . PRO A 1 314 ? 0.772 0.240 35.920 1.00 77.06 314 PRO A O 1
ATOM 2438 N N . LYS A 1 315 ? -0.608 1.422 34.586 1.00 79.19 315 LYS A N 1
ATOM 2439 C CA . LYS A 1 315 ? -1.875 0.798 34.989 1.00 79.19 315 LYS A CA 1
ATOM 2440 C C . LYS A 1 315 ? -2.477 -0.094 33.900 1.00 79.19 315 LYS A C 1
ATOM 2442 O O . LYS A 1 315 ? -3.574 -0.600 34.116 1.00 79.19 315 LYS A O 1
ATOM 2447 N N . ALA A 1 316 ? -1.805 -0.255 32.757 1.00 84.06 316 ALA A N 1
ATOM 2448 C CA . ALA A 1 316 ? -2.265 -1.149 31.703 1.00 84.06 316 ALA A CA 1
ATOM 2449 C C . ALA A 1 316 ? -2.450 -2.568 32.251 1.00 84.06 316 ALA A C 1
ATOM 2451 O O . ALA A 1 316 ? -1.642 -3.039 33.062 1.00 84.06 316 ALA A O 1
ATOM 2452 N N . ASP A 1 317 ? -3.502 -3.248 31.801 1.00 83.19 317 ASP A N 1
ATOM 2453 C CA . ASP A 1 317 ? -3.677 -4.658 32.110 1.00 83.19 317 ASP A CA 1
ATOM 2454 C C . ASP A 1 317 ? -2.550 -5.461 31.449 1.00 83.19 317 ASP A C 1
ATOM 2456 O O . ASP A 1 317 ? -2.497 -5.612 30.229 1.00 83.19 317 ASP A O 1
ATOM 2460 N N . LYS A 1 318 ? -1.635 -5.984 32.269 1.00 83.06 318 LYS A N 1
ATOM 2461 C CA . LYS A 1 318 ? -0.498 -6.781 31.796 1.00 83.06 318 LYS A CA 1
ATOM 2462 C C . LYS A 1 318 ? -0.923 -8.058 31.076 1.00 83.06 318 LYS A C 1
ATOM 2464 O O . LYS A 1 318 ? -0.143 -8.588 30.296 1.00 83.06 318 LYS A O 1
ATOM 2469 N N . SER A 1 319 ? -2.135 -8.562 31.319 1.00 80.31 319 SER A N 1
ATOM 2470 C CA . SER A 1 319 ? -2.652 -9.725 30.589 1.00 80.31 319 SER A CA 1
ATOM 2471 C C . SER A 1 319 ? -3.000 -9.412 29.129 1.00 80.31 319 SER A C 1
ATOM 2473 O O . SER A 1 319 ? -3.118 -10.331 28.322 1.00 80.31 319 SER A O 1
ATOM 2475 N N . MET A 1 320 ? -3.104 -8.124 28.793 1.00 80.19 320 MET A N 1
ATOM 2476 C CA . MET A 1 320 ? -3.407 -7.604 27.460 1.00 80.19 320 MET A CA 1
ATOM 2477 C C . MET A 1 320 ? -2.157 -7.115 26.719 1.00 80.19 320 MET A C 1
ATOM 2479 O O . MET A 1 320 ? -2.266 -6.458 25.684 1.00 80.19 320 MET A O 1
ATOM 2483 N N . GLU A 1 321 ? -0.970 -7.382 27.261 1.00 82.00 321 GLU A N 1
ATOM 2484 C CA . GLU A 1 321 ? 0.309 -7.004 26.668 1.00 82.00 321 GLU A CA 1
ATOM 2485 C C . GLU A 1 321 ? 0.639 -7.906 25.471 1.00 82.00 321 GLU A C 1
ATOM 2487 O O . GLU A 1 321 ? 0.561 -9.128 25.565 1.00 82.00 321 GLU A O 1
ATOM 2492 N N . SER A 1 322 ? 0.996 -7.294 24.340 1.00 74.62 322 SER A N 1
ATOM 2493 C CA . SER A 1 322 ? 1.147 -7.983 23.049 1.00 74.62 322 SER A CA 1
ATOM 2494 C C . SER A 1 322 ? 2.508 -7.736 22.380 1.00 74.62 322 SER A C 1
ATOM 2496 O O . SER A 1 322 ? 2.788 -8.351 21.360 1.00 74.62 322 SER A O 1
ATOM 2498 N N . TRP A 1 323 ? 3.348 -6.844 22.938 1.00 77.44 323 TRP A N 1
ATOM 2499 C CA . TRP A 1 323 ? 4.691 -6.469 22.445 1.00 77.44 323 TRP A CA 1
ATOM 2500 C C . TRP A 1 323 ? 4.830 -6.529 20.913 1.00 77.44 323 TRP A C 1
ATOM 2502 O O . TRP A 1 323 ? 5.509 -7.399 20.369 1.00 77.44 323 TRP A O 1
ATOM 2512 N N . PHE A 1 324 ? 4.202 -5.573 20.223 1.00 86.06 324 PHE A N 1
ATOM 2513 C CA . PHE A 1 324 ? 4.353 -5.330 18.785 1.00 86.06 324 PHE A CA 1
ATOM 2514 C C . PHE A 1 324 ? 3.762 -6.367 17.825 1.00 86.06 324 PHE A C 1
ATOM 2516 O O . PHE A 1 324 ? 3.898 -6.174 16.620 1.00 86.06 324 PHE A O 1
ATOM 2523 N N . ILE A 1 325 ? 3.110 -7.438 18.296 1.00 89.25 325 ILE A N 1
ATOM 2524 C CA . ILE A 1 325 ? 2.411 -8.397 17.427 1.00 89.25 325 ILE A CA 1
ATOM 2525 C C . ILE A 1 325 ? 1.030 -8.747 17.971 1.00 89.25 325 ILE A C 1
ATOM 2527 O O . ILE A 1 325 ? 0.880 -9.025 19.152 1.00 89.25 325 ILE A O 1
ATOM 2531 N N . ALA A 1 326 ? 0.013 -8.772 17.116 1.00 88.50 326 ALA A N 1
ATOM 2532 C CA . ALA A 1 326 ? -1.340 -9.190 17.465 1.00 88.50 326 ALA A CA 1
ATOM 2533 C C . ALA A 1 326 ? -1.940 -10.032 16.337 1.00 88.50 326 ALA A C 1
ATOM 2535 O O . ALA A 1 326 ? -1.508 -9.953 15.191 1.00 88.50 326 ALA A O 1
ATOM 2536 N N . ARG A 1 327 ? -2.945 -10.846 16.657 1.00 88.88 327 ARG A N 1
ATOM 2537 C CA . ARG A 1 327 ? -3.678 -11.658 15.681 1.00 88.88 327 ARG A CA 1
ATOM 2538 C C . ARG A 1 327 ? -5.171 -11.459 15.870 1.00 88.88 327 ARG A C 1
ATOM 2540 O O . ARG A 1 327 ? -5.648 -11.505 17.000 1.00 88.88 327 ARG A O 1
ATOM 2547 N N . TRP A 1 328 ? -5.888 -11.320 14.766 1.00 88.00 328 TRP A N 1
ATOM 2548 C CA . TRP A 1 328 ? -7.338 -11.238 14.709 1.00 88.00 328 TRP A CA 1
ATOM 2549 C C . TRP A 1 328 ? -7.901 -12.305 13.775 1.00 88.00 328 TRP A C 1
ATOM 2551 O O . TRP A 1 328 ? -7.358 -12.544 12.700 1.00 88.00 328 TRP A O 1
ATOM 2561 N N . ASN A 1 329 ? -9.025 -12.903 14.159 1.00 85.81 329 ASN A N 1
ATOM 2562 C CA . ASN A 1 329 ? -9.974 -13.484 13.214 1.00 85.81 329 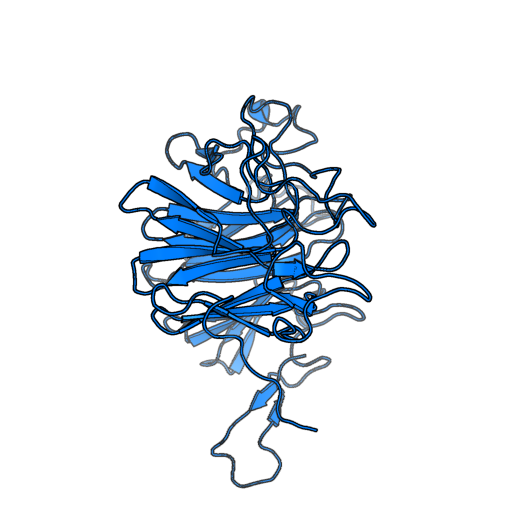ASN A CA 1
ATOM 2563 C C . ASN A 1 329 ? -11.383 -13.420 13.824 1.00 85.81 329 ASN A C 1
ATOM 2565 O O . ASN A 1 329 ? -11.535 -13.209 15.022 1.00 85.81 329 ASN A O 1
ATOM 2569 N N . GLU A 1 330 ? -12.437 -13.634 13.040 1.00 81.69 330 GLU A N 1
ATOM 2570 C CA . GLU A 1 330 ? -13.821 -13.483 13.536 1.00 81.69 330 GLU A CA 1
ATOM 2571 C C . GLU A 1 330 ? -14.204 -14.449 14.668 1.00 81.69 330 GLU A C 1
ATOM 2573 O O . GLU A 1 330 ? -15.161 -14.213 15.400 1.00 81.69 330 GLU A O 1
ATOM 2578 N N . THR A 1 331 ? -13.450 -15.537 14.832 1.00 80.38 331 THR A N 1
ATOM 2579 C CA . THR A 1 331 ? -13.629 -16.509 15.920 1.00 80.38 331 THR A CA 1
ATOM 2580 C C . THR A 1 331 ? -12.699 -16.255 17.111 1.00 80.38 331 THR A C 1
ATOM 2582 O O . THR A 1 331 ? -12.809 -16.927 18.136 1.00 80.38 331 THR A O 1
ATOM 2585 N N . ARG A 1 332 ? -11.769 -15.300 16.989 1.00 69.56 332 ARG A N 1
ATOM 2586 C CA . ARG A 1 332 ? -10.735 -14.954 17.966 1.00 69.56 332 ARG A CA 1
ATOM 2587 C C . ARG A 1 332 ? -10.625 -13.437 18.078 1.00 69.56 332 ARG A C 1
ATOM 2589 O O . ARG A 1 332 ? -9.858 -12.803 17.358 1.00 69.56 332 ARG A O 1
ATOM 2596 N N . ASP A 1 333 ? -11.368 -12.886 19.032 1.00 65.75 333 ASP A N 1
ATOM 2597 C CA . ASP A 1 333 ? -11.205 -11.498 19.466 1.00 65.75 333 ASP A CA 1
ATOM 2598 C C . ASP A 1 333 ? -9.913 -11.351 20.294 1.00 65.75 333 ASP A C 1
ATOM 2600 O O . ASP A 1 333 ? -9.577 -12.238 21.093 1.00 65.75 333 ASP A O 1
ATOM 2604 N N . PHE A 1 334 ? -9.216 -10.227 20.115 1.00 63.25 334 PHE A N 1
ATOM 2605 C CA . PHE A 1 334 ? -7.998 -9.852 20.825 1.00 63.25 334 PHE A CA 1
ATOM 2606 C C . PHE A 1 334 ? -8.123 -9.948 22.356 1.00 63.25 334 PHE A C 1
ATOM 2608 O O . PHE A 1 334 ? -7.150 -10.279 23.029 1.00 63.25 334 PHE A O 1
ATOM 2615 N N . VAL A 1 335 ? -9.307 -9.672 22.914 1.00 59.69 335 VAL A N 1
ATOM 2616 C CA . VAL A 1 335 ? -9.546 -9.726 24.371 1.00 59.69 335 VAL A CA 1
ATOM 2617 C C . VAL A 1 335 ? -9.716 -11.160 24.872 1.00 59.69 335 VAL A C 1
ATOM 2619 O O . VAL A 1 335 ? -9.270 -11.505 25.963 1.00 59.69 335 VAL A O 1
ATOM 2622 N N . ALA A 1 336 ? -10.358 -12.017 24.079 1.00 63.72 336 ALA A N 1
ATOM 2623 C CA . ALA A 1 336 ? -10.686 -13.378 24.495 1.00 63.72 336 ALA A CA 1
ATOM 2624 C C . ALA A 1 336 ? -9.500 -14.348 24.361 1.00 63.72 336 ALA A C 1
ATOM 2626 O O . ALA A 1 336 ? -9.490 -15.392 25.012 1.00 63.72 336 ALA A O 1
ATOM 2627 N N . ASN A 1 337 ? -8.517 -14.029 23.510 1.00 64.69 337 ASN A N 1
ATOM 2628 C CA . ASN A 1 337 ? -7.397 -14.917 23.191 1.00 64.69 337 ASN A CA 1
ATOM 2629 C C . ASN A 1 337 ? -6.062 -14.155 23.051 1.00 64.69 337 ASN A C 1
ATOM 2631 O O . ASN A 1 337 ? -5.466 -14.190 21.969 1.00 64.69 337 ASN A O 1
ATOM 2635 N N . PRO A 1 338 ? -5.566 -13.475 24.103 1.00 62.81 338 PRO A N 1
ATOM 2636 C CA . PRO A 1 338 ? -4.294 -12.766 24.019 1.00 62.81 338 PRO A CA 1
ATOM 2637 C C . PRO A 1 338 ? -3.152 -13.747 23.714 1.00 62.81 338 PRO A C 1
ATOM 2639 O O . PRO A 1 338 ? -3.063 -14.831 24.306 1.00 62.81 338 PRO A O 1
ATOM 2642 N N . VAL A 1 339 ? -2.271 -13.377 22.779 1.00 58.97 339 VAL A N 1
ATOM 2643 C CA . VAL A 1 339 ? -1.042 -14.135 22.515 1.00 58.97 339 VAL A CA 1
ATOM 2644 C C . VAL A 1 339 ? -0.134 -13.943 23.723 1.00 58.97 339 VAL A C 1
ATOM 2646 O O . VAL A 1 339 ? 0.426 -12.872 23.922 1.00 58.97 339 VAL A O 1
ATOM 2649 N N . LYS A 1 340 ? -0.010 -14.974 24.561 1.00 57.09 340 LYS A N 1
ATOM 2650 C CA . LYS A 1 340 ? 0.884 -14.912 25.719 1.00 57.09 340 LYS A CA 1
ATOM 2651 C C . LYS A 1 340 ? 2.331 -14.896 25.240 1.00 57.09 340 LYS A C 1
ATOM 2653 O O . LYS A 1 340 ? 2.739 -15.794 24.499 1.00 57.09 340 LYS A O 1
ATOM 2658 N N . ALA A 1 341 ? 3.101 -13.909 25.692 1.00 50.56 341 ALA A N 1
ATOM 2659 C CA . ALA A 1 341 ? 4.550 -13.978 25.596 1.00 50.56 341 ALA A CA 1
ATOM 2660 C C . ALA A 1 341 ? 5.044 -15.243 26.331 1.00 50.56 341 ALA A C 1
ATOM 2662 O O . ALA A 1 341 ? 4.419 -15.649 27.316 1.00 50.56 341 ALA A O 1
ATOM 2663 N N . PRO A 1 342 ? 6.124 -15.893 25.864 1.00 47.84 342 PRO A N 1
ATOM 2664 C CA . PRO A 1 342 ? 6.737 -16.987 26.607 1.00 47.84 342 PRO A CA 1
ATOM 2665 C C . PRO A 1 342 ? 7.092 -16.510 28.018 1.00 47.84 342 PRO A C 1
ATOM 2667 O O . PRO A 1 342 ? 7.658 -15.426 28.162 1.00 47.84 342 PRO A O 1
ATOM 2670 N N . ASP A 1 343 ? 6.772 -17.308 29.038 1.00 58.47 343 ASP A N 1
ATOM 2671 C CA . ASP A 1 343 ? 7.231 -17.044 30.402 1.00 58.47 343 ASP A CA 1
ATOM 2672 C C . ASP A 1 343 ? 8.773 -16.996 30.385 1.00 58.47 343 ASP A C 1
ATOM 2674 O O . ASP A 1 343 ? 9.421 -17.988 30.036 1.00 58.47 343 ASP A O 1
ATOM 2678 N N . THR A 1 344 ? 9.348 -15.824 30.675 1.00 42.06 344 THR A N 1
ATOM 2679 C CA . THR A 1 344 ? 10.804 -15.590 30.748 1.00 42.06 344 THR A CA 1
ATOM 2680 C C . THR A 1 344 ? 11.417 -16.142 32.019 1.00 42.06 344 THR A C 1
ATOM 2682 O O . THR A 1 344 ? 10.828 -15.865 33.093 1.00 42.06 344 THR A O 1
#

Foldseek 3Di:
DDWAAQPPPPDPPRTGQLDDDPPRFFDDDPKDWQDWDAQPLQRKIKTFFQTQGGPPDGAGGIWIQRPVVSDIGHQPPAFADDRWTFNDWDWAVVDVVIKIKTFWWGQWGQDDDPDDDPPPPGDGDGAAGIWMQDPVPGIAGQLRDDPCVVCVVVPAPQKHADCQEPCNPGWTFQDWDDDPPKIKTFFGIFGGPPPPAQAGRIWIADNVVSHTHHLQVQSYFQYTWNEWDAAQVRKIKTFFQGQEDPDPPDGGAGGNNNDDEARMKIAHPVVSDIGHQALHFHFDHGKGWYWDYDHQKIKIFIGTFFPHNPQDDPPGDPQRGQHGIDIDGPVDGSVVDPDDDPDD

Radius of gyration: 21.11 Å; Cα contacts (8 Å, |Δi|>4): 913; chains: 1; bounding box: 51×54×63 Å

pLDDT: mean 83.8, std 15.08, range [29.86, 98.56]